Protein AF-A0A443QEE3-F1 (afdb_monomer)

Secondary structure (DSSP, 8-state):
---HHHHHHHHHHHHHHHHHHHS-----S--------GGGS--HHHHHHHTTPEEEEEEEE-TTSEEEEEEEEE-TT---S---EEEEE--TT--GGGGT-S-TT------TTTSTTPPPPSSHHHHHHHTT-EEEEE--TTSTTS-EESS--TTT--HHHHHHHHHTT-EES-TT-HHHHHHHHHHHSTTTHHHHHHHHHHHH---TTT--GGGHHHHHHHS---EEHHHHHHHHHHHHHTS-BS----HHHHHHHHSSSSPPBP-GGG---S--EEEE-SS-SSS-HHHHHHHHHH--SPPSEEEE-SSTT--TTHHHH-TTHIIIIIHHHHHHHHHT----

Radius of gyration: 21.19 Å; Cα contacts (8 Å, |Δi|>4): 555; chains: 1; bounding box: 48×64×46 Å

pLDDT: mean 80.77, std 17.36, range [37.22, 98.56]

InterPro domains:
  IPR006693 Partial AB-hydrolase lipase domain [PF04083] (44-102)
  IPR029058 Alpha/Beta hydrolase fold [G3DSA:3.40.50.1820] (157-341)
  IPR029058 Alpha/Beta hydrolase fold [SSF53474] (35-155)
  IPR029058 Alpha/Beta hydrolase fold [SSF53474] (172-338)

Organism: NCBI:txid1965070

Solvent-accessible surface area (backbone atoms only — not comparable to full-atom values): 19034 Å² total; per-residue (Å²): 99,48,52,74,64,35,54,55,32,50,51,47,49,53,50,48,55,53,48,62,70,67,51,89,73,80,87,82,67,88,77,75,90,65,88,72,64,71,66,45,78,41,52,68,55,53,51,40,38,75,72,74,32,44,58,46,82,45,80,47,74,45,97,91,34,40,35,27,42,31,39,32,57,41,56,82,86,58,89,70,86,82,60,56,78,45,79,45,74,53,66,86,43,33,39,35,50,51,38,59,68,45,65,90,86,38,42,90,47,74,44,71,88,80,53,81,60,48,61,43,38,29,19,59,50,58,30,41,32,76,72,55,36,36,33,32,30,35,43,54,70,40,10,70,51,9,65,47,41,80,87,56,51,92,89,76,55,53,70,69,58,49,45,48,35,48,80,73,23,30,77,34,66,42,54,89,32,71,66,50,55,49,49,28,57,49,32,60,40,78,89,36,34,63,59,52,50,52,58,54,22,48,44,19,26,70,43,76,88,33,49,52,72,94,49,42,35,37,54,38,56,58,38,64,12,10,27,38,42,44,56,54,52,39,55,49,50,24,43,75,67,68,48,65,50,53,72,74,69,47,52,68,52,17,30,74,76,70,72,32,58,61,54,62,66,63,69,48,56,75,44,63,60,51,87,39,71,48,78,45,29,76,30,13,45,55,65,24,59,69,40,53,47,53,50,59,77,40,34,66,26,55,62,69,36,80,42,70,45,82,53,71,48,40,24,53,54,29,79,47,54,12,62,54,23,24,76,70,44,46,53,56,51,51,53,55,55,59,73,60,62,70,79,129

Mean predicted aligned error: 9.15 Å

Sequence (344 aa):
MFSHSIFVNILLLVTLIECFLCQNFDFSENFSHNVTDPDEHRDVVQLIESRGFVAETHYVTTDDGYILTIHRIVNPYLKRTKRKPVMLQHGLLSSGVDWIINAPALGIEQSKAVFQNKTVSNNLGFALSLFGYDVWLTNSRGNTYGVNHTKFNPKKEDKLIRDFFYEEGGAFLPPNSVVNKLAEMVCKDFLFRDICSNLLFLIAGYDHLQLNETRLPVYIAHAPAGTSAWNLVHFMQGIVSKKFQKFDYGGIKNRLKYGTKTPPSYNLTKIDTRYIAIFHSQNDWLADPDDVQFLRDQVKGHFLLDYKVQFPKWNHIDYIWGKEAAKYVYIMILRVLEKFKFNP

Structure (mmCIF, N/CA/C/O backbone):
data_AF-A0A443QEE3-F1
#
_entry.id   AF-A0A443QEE3-F1
#
loop_
_atom_site.group_PDB
_atom_site.id
_atom_site.type_symbol
_atom_site.label_atom_id
_atom_site.label_alt_id
_atom_site.label_comp_id
_atom_site.label_asym_id
_atom_site.label_entity_id
_atom_site.label_seq_id
_atom_site.pdbx_PDB_ins_code
_atom_site.Cartn_x
_atom_site.Cartn_y
_atom_site.Cartn_z
_atom_site.occupancy
_atom_site.B_iso_or_equiv
_atom_site.auth_seq_id
_atom_site.auth_comp_id
_atom_site.auth_asym_id
_atom_site.auth_atom_id
_atom_site.pdbx_PDB_model_num
ATOM 1 N N . MET A 1 1 ? -0.912 3.156 16.518 1.00 49.78 1 MET A N 1
ATOM 2 C CA . MET A 1 1 ? -1.010 4.406 17.286 1.00 49.78 1 MET A CA 1
ATOM 3 C C . MET A 1 1 ? 0.102 5.383 16.872 1.00 49.78 1 MET A C 1
ATOM 5 O O . MET A 1 1 ? 0.963 5.731 17.665 1.00 49.78 1 MET A O 1
ATOM 9 N N . PHE A 1 2 ? -0.004 5.885 15.634 1.00 44.47 2 PHE A N 1
ATOM 10 C CA . PHE A 1 2 ? 1.025 6.655 14.926 1.00 44.47 2 PHE A CA 1
ATOM 11 C C . PHE A 1 2 ? 1.678 7.773 15.766 1.00 44.47 2 PHE A C 1
ATOM 13 O O . PHE A 1 2 ? 0.983 8.539 16.444 1.00 44.47 2 PHE A O 1
ATOM 20 N N . SER A 1 3 ? 3.004 7.917 15.668 1.00 48.34 3 SER A N 1
ATOM 21 C CA . SER A 1 3 ? 3.768 8.998 16.310 1.00 48.34 3 SER A CA 1
ATOM 22 C C . SER A 1 3 ? 3.263 10.408 15.950 1.00 48.34 3 SER A C 1
ATOM 24 O O . SER A 1 3 ? 2.999 10.744 14.794 1.00 48.34 3 SER A O 1
ATOM 26 N N . HIS A 1 4 ? 3.205 11.288 16.958 1.00 50.94 4 HIS A N 1
ATOM 27 C CA . HIS A 1 4 ? 2.819 12.702 16.830 1.00 50.94 4 HIS A CA 1
ATOM 28 C C . HIS A 1 4 ? 3.657 13.456 15.775 1.00 50.94 4 HIS A C 1
ATOM 30 O O . HIS A 1 4 ? 3.161 14.379 15.129 1.00 50.94 4 HIS A O 1
ATOM 36 N N . SER A 1 5 ? 4.906 13.025 15.551 1.00 51.47 5 SER A N 1
ATOM 37 C CA . SER A 1 5 ? 5.826 13.631 14.580 1.00 51.47 5 SER A CA 1
ATOM 38 C C . SER A 1 5 ? 5.383 13.445 13.127 1.00 51.47 5 SER A C 1
ATOM 40 O O . SER A 1 5 ? 5.627 14.321 12.304 1.00 51.47 5 SER A O 1
ATOM 42 N N . ILE A 1 6 ? 4.711 12.341 12.795 1.00 56.12 6 ILE A N 1
ATOM 43 C CA . ILE A 1 6 ? 4.318 12.036 11.410 1.00 56.12 6 ILE A CA 1
ATOM 44 C C . ILE A 1 6 ? 3.199 12.965 10.960 1.00 56.12 6 ILE A C 1
ATOM 46 O O . ILE A 1 6 ? 3.156 13.387 9.814 1.00 56.12 6 ILE A O 1
ATOM 50 N N . PHE A 1 7 ? 2.284 13.310 11.864 1.00 54.78 7 PHE A N 1
ATOM 51 C CA . PHE A 1 7 ? 1.178 14.194 11.525 1.00 54.78 7 PHE A CA 1
ATOM 52 C C . PHE A 1 7 ? 1.619 15.652 11.414 1.00 54.78 7 PHE A C 1
ATOM 54 O O . PHE A 1 7 ? 1.175 16.340 10.501 1.00 54.78 7 PHE A O 1
ATOM 61 N N . VAL A 1 8 ? 2.537 16.106 12.276 1.00 54.50 8 VAL A N 1
ATOM 62 C CA . VAL A 1 8 ? 3.213 17.399 12.080 1.00 54.50 8 VAL A CA 1
ATOM 63 C C . VAL A 1 8 ? 3.881 17.422 10.709 1.00 54.50 8 VAL A C 1
ATOM 65 O O . VAL A 1 8 ? 3.731 18.398 9.992 1.00 54.50 8 VAL A O 1
ATOM 68 N N . ASN A 1 9 ? 4.495 16.318 10.287 1.00 56.41 9 ASN A N 1
ATOM 69 C CA . ASN A 1 9 ? 5.094 16.188 8.965 1.00 56.41 9 ASN A CA 1
ATOM 70 C C . ASN A 1 9 ? 4.072 16.124 7.812 1.00 56.41 9 ASN A C 1
ATOM 72 O O . ASN A 1 9 ? 4.321 16.729 6.779 1.00 56.41 9 ASN A O 1
ATOM 76 N N . ILE A 1 10 ? 2.915 15.463 7.970 1.00 55.19 10 ILE A N 1
ATOM 77 C CA . ILE A 1 10 ? 1.815 15.454 6.980 1.00 55.19 10 ILE A CA 1
ATOM 78 C C . ILE A 1 10 ? 1.176 16.845 6.866 1.00 55.19 10 ILE A C 1
ATOM 80 O O . ILE A 1 10 ? 0.842 17.288 5.772 1.00 55.19 10 ILE A O 1
ATOM 84 N N . LEU A 1 11 ? 1.004 17.553 7.981 1.00 53.22 11 LEU A N 1
ATOM 85 C CA . LEU A 1 11 ? 0.459 18.905 7.983 1.00 53.22 11 LEU A CA 1
ATOM 86 C C . LEU A 1 11 ? 1.483 19.902 7.426 1.00 53.22 11 LEU A C 1
ATOM 88 O O . LEU A 1 11 ? 1.108 20.736 6.617 1.00 53.22 11 LEU A O 1
ATOM 92 N N . LEU A 1 12 ? 2.767 19.767 7.784 1.00 51.75 12 LEU A N 1
ATOM 93 C CA . LEU A 1 12 ? 3.882 20.520 7.195 1.00 51.75 12 LEU A CA 1
ATOM 94 C C . LEU A 1 12 ? 4.020 20.243 5.701 1.00 51.75 12 LEU A C 1
ATOM 96 O O . LEU A 1 12 ? 4.269 21.159 4.944 1.00 51.75 12 LEU A O 1
ATOM 100 N N . LEU A 1 13 ? 3.825 19.007 5.256 1.00 54.78 13 LEU A N 1
ATOM 101 C CA . LEU A 1 13 ? 3.759 18.639 3.846 1.00 54.78 13 LEU A CA 1
ATOM 102 C C . LEU A 1 13 ? 2.657 19.421 3.125 1.00 54.78 13 LEU A C 1
ATOM 104 O O . LEU A 1 13 ? 2.909 20.031 2.090 1.00 54.78 13 LEU A O 1
ATOM 108 N N . VAL A 1 14 ? 1.444 19.420 3.680 1.00 54.66 14 VAL A N 1
ATOM 109 C CA . VAL A 1 14 ? 0.298 20.131 3.099 1.00 54.66 14 VAL A CA 1
ATOM 110 C C . VAL A 1 14 ? 0.542 21.640 3.104 1.00 54.66 14 VAL A C 1
ATOM 112 O O . VAL A 1 14 ? 0.330 22.283 2.081 1.00 54.66 14 VAL A O 1
ATOM 115 N N . THR A 1 15 ? 1.067 22.201 4.196 1.00 50.25 15 THR A N 1
ATOM 116 C CA . THR A 1 15 ? 1.357 23.638 4.289 1.00 50.25 15 THR A CA 1
ATOM 117 C C . THR A 1 15 ? 2.566 24.055 3.459 1.00 50.25 15 THR A C 1
ATOM 119 O O . THR A 1 15 ? 2.567 25.162 2.941 1.00 50.25 15 THR A O 1
ATOM 122 N N . LEU A 1 16 ? 3.579 23.204 3.276 1.00 53.06 16 LEU A N 1
ATOM 123 C CA . LEU A 1 16 ? 4.722 23.465 2.397 1.00 53.06 16 LEU A CA 1
ATOM 124 C C . LEU A 1 16 ? 4.309 23.394 0.929 1.00 53.06 16 LEU A C 1
ATOM 126 O O . LEU A 1 16 ? 4.756 24.238 0.162 1.00 53.06 16 LEU A O 1
ATOM 130 N N . ILE A 1 17 ? 3.427 22.463 0.549 1.00 53.03 17 ILE A N 1
ATOM 131 C CA . ILE A 1 17 ? 2.811 22.430 -0.785 1.00 53.03 17 ILE A CA 1
ATOM 132 C C . ILE A 1 17 ? 1.973 23.699 -1.006 1.00 53.03 17 ILE A C 1
ATOM 134 O O . ILE A 1 17 ? 2.127 24.353 -2.033 1.00 53.03 17 ILE A O 1
ATOM 138 N N . GLU A 1 18 ? 1.141 24.103 -0.041 1.00 45.84 18 GLU A N 1
ATOM 139 C CA . GLU A 1 18 ? 0.378 25.359 -0.120 1.00 45.84 18 GLU A CA 1
ATOM 140 C C . GLU A 1 18 ? 1.286 26.605 -0.136 1.00 45.84 18 GLU A C 1
ATOM 142 O O . GLU A 1 18 ? 0.986 27.571 -0.833 1.00 45.84 18 GLU A O 1
ATOM 147 N N . CYS A 1 19 ? 2.424 26.589 0.567 1.00 44.22 19 CYS A N 1
ATOM 148 C CA . CYS A 1 19 ? 3.380 27.699 0.623 1.00 44.22 19 CYS A CA 1
ATOM 149 C C . CYS A 1 19 ? 4.223 27.816 -0.659 1.00 44.22 19 CYS A C 1
ATOM 151 O O . CYS A 1 19 ? 4.418 28.926 -1.154 1.00 44.22 19 CYS A O 1
ATOM 153 N N . PHE A 1 20 ? 4.645 26.690 -1.254 1.00 49.25 20 PHE A N 1
ATOM 154 C CA . PHE A 1 20 ? 5.294 26.657 -2.574 1.00 49.25 20 PHE A CA 1
ATOM 155 C C . PHE A 1 20 ? 4.373 27.217 -3.668 1.00 49.25 20 PHE A C 1
ATOM 157 O O . PHE A 1 20 ? 4.848 27.863 -4.594 1.00 49.25 20 PHE A O 1
ATOM 164 N N . LEU A 1 21 ? 3.057 27.015 -3.537 1.00 44.50 21 LEU A N 1
ATOM 165 C CA . LEU A 1 21 ? 2.037 27.564 -4.439 1.00 44.50 21 LEU A CA 1
ATOM 166 C C . LEU A 1 21 ? 1.690 29.038 -4.155 1.00 44.50 21 LEU A C 1
ATOM 168 O O . LEU A 1 21 ? 1.124 29.706 -5.016 1.00 44.50 21 LEU A O 1
ATOM 172 N N . CYS A 1 22 ? 2.006 29.548 -2.960 1.00 39.66 22 CYS A N 1
ATOM 173 C CA . CYS A 1 22 ? 1.755 30.937 -2.557 1.00 39.66 22 CYS A CA 1
ATOM 174 C C . CYS A 1 22 ? 2.860 31.898 -3.026 1.00 39.66 22 CYS A C 1
ATOM 176 O O . CYS A 1 22 ? 2.639 33.106 -3.133 1.00 39.66 22 CYS A O 1
ATOM 178 N N . GLN A 1 23 ? 4.055 31.380 -3.315 1.00 39.12 23 GLN A N 1
ATOM 179 C CA . GLN A 1 23 ? 5.101 32.145 -3.978 1.00 39.12 23 GLN A CA 1
ATOM 180 C C . GLN A 1 23 ? 4.844 32.088 -5.485 1.00 39.12 23 GLN A C 1
ATOM 182 O O . GLN A 1 23 ? 4.966 31.031 -6.094 1.00 39.12 23 GLN A O 1
ATOM 187 N N . ASN A 1 24 ? 4.469 33.221 -6.084 1.00 41.56 24 ASN A N 1
ATOM 188 C CA . ASN A 1 24 ? 4.379 33.395 -7.536 1.00 41.56 24 ASN A CA 1
ATOM 189 C C . ASN A 1 24 ? 5.767 33.185 -8.172 1.00 41.56 24 ASN A C 1
ATOM 191 O O . ASN A 1 24 ? 6.468 34.151 -8.467 1.00 41.56 24 ASN A O 1
ATOM 195 N N . PHE A 1 25 ? 6.192 31.934 -8.336 1.00 42.19 25 PHE A N 1
ATOM 196 C CA . PHE A 1 25 ? 7.357 31.589 -9.135 1.00 42.19 25 PHE A CA 1
ATOM 197 C C . PHE A 1 25 ? 6.960 31.699 -10.604 1.00 42.19 25 PHE A C 1
ATOM 199 O O . PHE A 1 25 ? 6.112 30.955 -11.099 1.00 42.19 25 PHE A O 1
ATOM 206 N N . ASP A 1 26 ? 7.553 32.674 -11.282 1.00 37.22 26 ASP A N 1
ATOM 207 C CA . ASP A 1 26 ? 7.430 32.851 -12.720 1.00 37.22 26 ASP A CA 1
ATOM 208 C C . ASP A 1 26 ? 8.213 31.720 -13.405 1.00 37.22 26 ASP A C 1
ATOM 210 O O . ASP A 1 26 ? 9.438 31.767 -13.513 1.00 37.22 26 ASP A O 1
ATOM 214 N N . PHE A 1 27 ? 7.522 30.645 -13.797 1.00 43.06 27 PHE A N 1
ATOM 215 C CA . PHE A 1 27 ? 8.102 29.555 -14.585 1.00 43.06 27 PHE A CA 1
ATOM 216 C C . PHE A 1 27 ? 8.289 30.019 -16.037 1.00 43.06 27 PHE A C 1
ATOM 218 O O . PHE A 1 27 ? 7.575 29.603 -16.948 1.00 43.06 27 PHE A O 1
ATOM 225 N N . SER A 1 28 ? 9.262 30.902 -16.251 1.00 39.84 28 SER A N 1
ATOM 226 C CA . SER A 1 28 ? 9.753 31.292 -17.573 1.00 39.84 28 SER A CA 1
ATOM 227 C C . SER A 1 28 ? 11.208 30.862 -17.772 1.00 39.84 28 SER A C 1
ATOM 229 O O . SER A 1 28 ? 12.049 31.629 -18.221 1.00 39.84 28 SER A O 1
ATOM 231 N N . GLU A 1 29 ? 11.514 29.594 -17.496 1.00 40.81 29 GLU A N 1
ATOM 232 C CA . GLU A 1 29 ? 12.742 28.974 -17.995 1.00 40.81 29 GLU A CA 1
ATOM 233 C C . GLU A 1 29 ? 12.425 27.663 -18.716 1.00 40.81 29 GLU A C 1
ATOM 235 O O . GLU A 1 29 ? 11.593 26.863 -18.288 1.00 40.81 29 GLU A O 1
ATOM 240 N N . ASN A 1 30 ? 13.059 27.494 -19.879 1.00 40.09 30 ASN A N 1
ATOM 241 C CA . ASN A 1 30 ? 12.898 26.361 -20.781 1.00 40.09 30 ASN A CA 1
ATOM 242 C C . ASN A 1 30 ? 13.170 25.039 -20.051 1.00 40.09 30 ASN A C 1
ATOM 244 O O . ASN A 1 30 ? 14.324 24.624 -19.923 1.00 40.09 30 ASN A O 1
ATOM 248 N N . PHE A 1 31 ? 12.106 24.349 -19.636 1.00 49.03 31 PHE A N 1
ATOM 249 C CA . PHE A 1 31 ? 12.186 22.964 -19.191 1.00 49.03 31 PHE A CA 1
ATOM 250 C C . PHE A 1 31 ? 12.824 22.126 -20.299 1.00 49.03 31 PHE A C 1
ATOM 252 O O . PHE A 1 31 ? 12.261 21.947 -21.381 1.00 49.03 31 PHE A O 1
ATOM 259 N N . SER A 1 32 ? 14.034 21.638 -20.036 1.00 43.97 32 SER A N 1
ATOM 260 C CA . SER A 1 32 ? 14.723 20.728 -20.942 1.00 43.97 32 SER A CA 1
ATOM 261 C C . SER A 1 32 ? 13.845 19.499 -21.208 1.00 43.97 32 SER A C 1
ATOM 263 O O . SER A 1 32 ? 13.276 18.911 -20.286 1.00 43.97 32 SER A O 1
ATOM 265 N N . HIS A 1 33 ? 13.710 19.130 -22.486 1.00 47.34 33 HIS A N 1
ATOM 266 C CA . HIS A 1 33 ? 13.031 17.915 -22.937 1.00 47.34 33 HIS A CA 1
ATOM 267 C C . HIS A 1 33 ? 13.771 16.675 -22.410 1.00 47.34 33 HIS A C 1
ATOM 269 O O . HIS A 1 33 ? 14.571 16.059 -23.113 1.00 47.34 33 HIS A O 1
ATOM 275 N N . ASN A 1 34 ? 13.517 16.311 -21.156 1.00 55.00 34 ASN A N 1
ATOM 276 C CA . ASN A 1 34 ? 13.936 15.034 -20.606 1.00 55.00 34 ASN A CA 1
ATOM 277 C C . ASN A 1 34 ? 13.044 13.932 -21.179 1.00 55.00 34 ASN A C 1
ATOM 279 O O . ASN A 1 34 ? 11.827 14.088 -21.278 1.00 55.00 34 ASN A O 1
ATOM 283 N N . VAL A 1 35 ? 13.666 12.818 -21.568 1.00 59.50 35 VAL A N 1
ATOM 284 C CA . VAL A 1 35 ? 12.970 11.581 -21.935 1.00 59.50 35 VAL A CA 1
ATOM 285 C C . VAL A 1 35 ? 12.027 11.222 -20.787 1.00 59.50 35 VAL A C 1
ATOM 287 O O . VAL A 1 35 ? 12.487 10.923 -19.687 1.00 59.50 35 VAL A O 1
ATOM 290 N N . THR A 1 36 ? 10.721 11.306 -21.030 1.00 77.88 36 THR A N 1
ATOM 291 C CA . THR A 1 36 ? 9.698 10.967 -20.041 1.00 77.88 36 THR A CA 1
ATOM 292 C C . THR A 1 36 ? 9.597 9.452 -19.922 1.00 77.88 36 THR A C 1
ATOM 294 O O . THR A 1 36 ? 9.593 8.737 -20.931 1.00 77.88 36 THR A O 1
ATOM 297 N N . ASP A 1 37 ? 9.544 8.936 -18.691 1.00 87.38 37 ASP A N 1
ATOM 298 C CA . ASP A 1 37 ? 9.261 7.517 -18.490 1.00 87.38 37 ASP A CA 1
ATOM 299 C C . ASP A 1 37 ? 7.811 7.286 -18.949 1.00 87.38 37 ASP A C 1
ATOM 301 O O . ASP A 1 37 ? 6.895 7.944 -18.449 1.00 87.38 37 ASP A O 1
ATOM 305 N N . PRO A 1 38 ? 7.548 6.389 -19.917 1.00 89.44 38 PRO A N 1
ATOM 306 C CA . PRO A 1 38 ? 6.199 6.208 -20.445 1.00 89.44 38 PRO A CA 1
ATOM 307 C C . PRO A 1 38 ? 5.201 5.763 -19.369 1.00 89.44 38 PRO A C 1
ATOM 309 O O . PRO A 1 38 ? 4.000 5.951 -19.549 1.00 89.44 38 PRO A O 1
ATOM 312 N N . ASP A 1 39 ? 5.667 5.184 -18.257 1.00 92.00 39 ASP A N 1
ATOM 313 C CA . ASP A 1 39 ? 4.811 4.780 -17.143 1.00 92.00 39 ASP A CA 1
ATOM 314 C C . ASP A 1 39 ? 4.205 5.965 -16.371 1.00 92.00 39 ASP A C 1
ATOM 316 O O . ASP A 1 39 ? 3.210 5.773 -15.674 1.00 92.00 39 ASP A O 1
ATOM 320 N N . GLU A 1 40 ? 4.737 7.184 -16.528 1.00 89.44 40 GLU A N 1
ATOM 321 C CA . GLU A 1 40 ? 4.150 8.414 -15.968 1.00 89.44 40 GLU A CA 1
ATOM 322 C C . GLU A 1 40 ? 2.711 8.629 -16.457 1.00 89.44 40 GLU A C 1
ATOM 324 O O . GLU A 1 40 ? 1.864 9.130 -15.726 1.00 89.44 40 GLU A O 1
ATOM 329 N N . HIS A 1 41 ? 2.422 8.229 -17.698 1.00 89.50 41 HIS A N 1
ATOM 330 C CA . HIS A 1 41 ? 1.136 8.476 -18.355 1.00 89.50 41 HIS A CA 1
ATOM 331 C C . HIS A 1 41 ? 0.320 7.209 -18.602 1.00 89.50 41 HIS A C 1
ATOM 333 O O . HIS A 1 41 ? -0.766 7.284 -19.177 1.00 89.50 41 HIS A O 1
ATOM 339 N N . ARG A 1 42 ? 0.835 6.044 -18.195 1.00 92.75 42 ARG A N 1
ATOM 340 C CA . ARG A 1 42 ? 0.109 4.781 -18.320 1.00 92.75 42 ARG A CA 1
ATOM 341 C C . ARG A 1 42 ? -0.861 4.617 -17.170 1.00 92.75 42 ARG A C 1
ATOM 343 O O . ARG A 1 42 ? -0.451 4.723 -16.023 1.00 92.75 42 ARG A O 1
ATOM 350 N N . ASP A 1 43 ? -2.108 4.269 -17.458 1.00 93.44 43 ASP A N 1
ATOM 351 C CA . ASP A 1 43 ? -3.001 3.736 -16.431 1.00 93.44 43 ASP A CA 1
ATOM 352 C C . ASP A 1 43 ? -2.591 2.307 -16.015 1.00 93.44 43 ASP A C 1
ATOM 354 O O . ASP A 1 43 ? -1.688 1.688 -16.583 1.00 93.44 43 ASP A O 1
ATOM 358 N N . VAL A 1 44 ? -3.257 1.752 -15.001 1.00 95.06 44 VAL A N 1
ATOM 359 C CA . VAL A 1 44 ? -2.974 0.396 -14.499 1.00 95.06 44 VAL A CA 1
ATOM 360 C C . VAL A 1 44 ? -3.117 -0.701 -15.564 1.00 95.06 44 VAL A C 1
ATOM 362 O O . VAL A 1 44 ? -2.355 -1.668 -15.534 1.00 95.06 44 VAL A O 1
ATOM 365 N N . VAL A 1 45 ? -4.044 -0.562 -16.518 1.00 97.00 45 VAL A N 1
ATOM 366 C CA . VAL A 1 45 ? -4.254 -1.529 -17.608 1.00 97.00 45 VAL A CA 1
ATOM 367 C C . VAL A 1 45 ? -3.046 -1.491 -18.537 1.00 97.00 45 VAL A C 1
ATOM 369 O O . VAL A 1 45 ? -2.403 -2.515 -18.763 1.00 97.00 45 VAL A O 1
ATOM 372 N N . GLN A 1 46 ? -2.663 -0.294 -18.976 1.00 96.25 46 GLN A N 1
ATOM 373 C CA . GLN A 1 46 ? -1.507 -0.069 -19.836 1.00 96.25 46 GLN A CA 1
ATOM 374 C C . GLN A 1 46 ? -0.194 -0.469 -19.153 1.00 96.25 46 GLN A C 1
ATOM 376 O O . GLN A 1 46 ? 0.709 -0.998 -19.807 1.00 96.25 46 GLN A O 1
ATOM 381 N N . LEU A 1 47 ? -0.069 -0.261 -17.838 1.00 94.88 47 LEU A N 1
ATOM 382 C CA . LEU A 1 47 ? 1.065 -0.754 -17.058 1.00 94.88 47 LEU A CA 1
ATOM 383 C C . LEU A 1 47 ? 1.136 -2.280 -17.141 1.00 94.88 47 LEU A C 1
ATOM 385 O O . LEU A 1 47 ? 2.168 -2.798 -17.556 1.00 94.88 47 LEU A O 1
ATOM 389 N N . ILE A 1 48 ? 0.056 -3.003 -16.833 1.00 94.88 48 ILE A N 1
ATOM 390 C CA . ILE A 1 48 ? 0.014 -4.474 -16.909 1.00 94.88 48 ILE A CA 1
ATOM 391 C C . ILE A 1 48 ? 0.363 -4.969 -18.323 1.00 94.88 48 ILE A C 1
ATOM 393 O O . ILE A 1 48 ? 1.237 -5.828 -18.481 1.00 94.88 48 ILE A O 1
ATOM 397 N N . GLU A 1 49 ? -0.268 -4.397 -19.347 1.00 94.00 49 GLU A N 1
ATOM 398 C CA . GLU A 1 49 ? -0.091 -4.799 -20.746 1.00 94.00 49 GLU A CA 1
ATOM 399 C C . GLU A 1 49 ? 1.315 -4.505 -21.270 1.00 94.00 49 GLU A C 1
ATOM 401 O O . GLU A 1 49 ? 1.916 -5.338 -21.951 1.00 94.00 49 GLU A O 1
ATOM 406 N N . SER A 1 50 ? 1.912 -3.378 -20.869 1.00 91.31 50 SER A N 1
ATOM 407 C CA . SER A 1 50 ? 3.291 -3.040 -21.241 1.00 91.31 50 SER A CA 1
ATOM 408 C C . SER A 1 50 ? 4.336 -4.017 -20.687 1.00 91.31 50 SER A C 1
ATOM 410 O O . SER A 1 50 ? 5.480 -4.006 -21.139 1.00 91.31 50 SER A O 1
ATOM 412 N N . ARG A 1 51 ? 3.964 -4.874 -19.723 1.00 89.56 51 ARG A N 1
ATOM 413 C CA . ARG A 1 51 ? 4.813 -5.952 -19.185 1.00 89.56 51 ARG A CA 1
ATOM 414 C C . ARG A 1 51 ? 4.502 -7.319 -19.805 1.00 89.56 51 ARG A C 1
ATOM 416 O O . ARG A 1 51 ? 5.028 -8.328 -19.344 1.00 89.56 51 ARG A O 1
ATOM 423 N N . GLY A 1 52 ? 3.673 -7.369 -20.849 1.00 88.50 52 GLY A N 1
ATOM 424 C CA . GLY A 1 52 ? 3.328 -8.602 -21.563 1.00 88.50 52 GLY A CA 1
ATOM 425 C C . GLY A 1 52 ? 2.320 -9.494 -20.832 1.00 88.50 52 GLY A C 1
ATOM 426 O O . GLY A 1 52 ? 2.216 -10.681 -21.145 1.00 88.50 52 GLY A O 1
ATOM 427 N N . PHE A 1 53 ? 1.601 -8.943 -19.851 1.00 92.19 53 PHE A N 1
ATOM 428 C CA . PHE A 1 53 ? 0.447 -9.578 -19.214 1.00 92.19 53 PHE A CA 1
ATOM 429 C C . PHE A 1 53 ? -0.848 -9.073 -19.857 1.00 92.19 53 PHE A C 1
ATOM 431 O O . PHE A 1 53 ? -0.846 -8.084 -20.579 1.00 92.19 53 PHE A O 1
ATOM 438 N N . VAL A 1 54 ? -1.962 -9.744 -19.583 1.00 95.06 54 VAL A N 1
ATOM 439 C CA . VAL A 1 54 ? -3.299 -9.265 -19.952 1.00 95.06 54 VAL A CA 1
ATOM 440 C C . VAL A 1 54 ? -3.959 -8.691 -18.702 1.00 95.06 54 VAL A C 1
ATOM 442 O O . VAL A 1 54 ? -3.879 -9.292 -17.629 1.00 95.06 54 VAL A O 1
ATOM 445 N N . ALA A 1 55 ? -4.589 -7.526 -18.814 1.00 96.81 55 ALA A N 1
ATOM 446 C CA . ALA A 1 55 ? -5.363 -6.938 -17.730 1.00 96.81 55 ALA A CA 1
ATOM 447 C C . ALA A 1 55 ? -6.846 -7.307 -17.873 1.00 96.81 55 ALA A C 1
ATOM 449 O O . ALA A 1 55 ? -7.413 -7.211 -18.957 1.00 96.81 55 ALA A O 1
ATOM 450 N N . GLU A 1 56 ? -7.492 -7.686 -16.772 1.00 97.94 56 GLU A N 1
ATOM 451 C CA . GLU A 1 56 ? -8.957 -7.662 -16.683 1.00 97.94 56 GLU A CA 1
ATOM 452 C C . GLU A 1 56 ? -9.387 -6.559 -15.715 1.00 97.94 56 GLU A C 1
ATOM 454 O O . GLU A 1 56 ? -8.798 -6.403 -14.642 1.00 97.94 56 GLU A O 1
ATOM 459 N N . THR A 1 57 ? -10.453 -5.844 -16.069 1.00 98.31 57 THR A N 1
ATOM 460 C CA . THR A 1 57 ? -11.053 -4.791 -15.245 1.00 98.31 57 THR A CA 1
ATOM 461 C C . THR A 1 57 ? -12.432 -5.231 -14.780 1.00 98.31 57 THR A C 1
ATOM 463 O O . THR A 1 57 ? -13.281 -5.611 -15.585 1.00 98.31 57 THR A O 1
ATOM 466 N N . HIS A 1 58 ? -12.660 -5.160 -13.473 1.00 98.25 58 HIS A N 1
ATOM 467 C CA . HIS A 1 58 ? -13.882 -5.601 -12.811 1.00 98.25 58 HIS A CA 1
ATOM 468 C C . HIS A 1 58 ? -14.476 -4.454 -11.995 1.00 98.25 58 HIS A C 1
ATOM 470 O O . HIS A 1 58 ? -13.746 -3.705 -11.348 1.00 98.25 58 HIS A O 1
ATOM 476 N N . TYR A 1 59 ? -15.802 -4.335 -11.989 1.00 97.94 59 TYR A N 1
ATOM 477 C CA . TYR A 1 59 ? -16.518 -3.311 -11.227 1.00 97.94 59 TYR A CA 1
ATOM 478 C C . TYR A 1 59 ? -17.318 -3.962 -10.103 1.00 97.94 59 TYR A C 1
ATOM 480 O O . TYR A 1 59 ? -18.174 -4.809 -10.353 1.00 97.94 59 TYR A O 1
ATOM 488 N N . VAL A 1 60 ? -17.056 -3.551 -8.865 1.00 97.50 60 VAL A N 1
ATOM 489 C CA . VAL A 1 60 ? -17.751 -4.047 -7.673 1.00 97.50 60 VAL A CA 1
ATOM 490 C C . VAL A 1 60 ? -18.558 -2.916 -7.062 1.00 97.50 60 VAL A C 1
ATOM 492 O O . VAL A 1 60 ? -18.004 -1.881 -6.703 1.00 97.50 60 VAL A O 1
ATOM 495 N N . THR A 1 61 ? -19.868 -3.115 -6.935 1.00 97.50 61 THR A N 1
ATOM 496 C CA . THR A 1 61 ? -20.755 -2.146 -6.283 1.00 97.50 61 THR A CA 1
ATOM 497 C C . THR A 1 61 ? -20.908 -2.511 -4.810 1.00 97.50 61 THR A C 1
ATOM 499 O O . THR A 1 61 ? -21.263 -3.645 -4.497 1.00 97.50 61 THR A O 1
ATOM 502 N N . THR A 1 62 ? -20.618 -1.575 -3.910 1.00 95.38 62 THR A N 1
ATOM 503 C CA . THR A 1 62 ? -20.826 -1.742 -2.466 1.00 95.38 62 THR A CA 1
ATOM 504 C C . THR A 1 62 ? -22.295 -1.533 -2.099 1.00 95.38 62 THR A C 1
ATOM 506 O O . THR A 1 62 ? -23.030 -0.873 -2.833 1.00 95.38 62 THR A O 1
ATOM 509 N N . ASP A 1 63 ? -22.722 -2.037 -0.938 1.00 96.12 63 ASP A N 1
ATOM 510 C CA . ASP A 1 63 ? -24.114 -1.915 -0.465 1.00 96.12 63 ASP A CA 1
ATOM 511 C C . ASP A 1 63 ? -24.597 -0.461 -0.375 1.00 96.12 63 ASP A C 1
ATOM 513 O O . ASP A 1 63 ? -25.766 -0.157 -0.605 1.00 96.12 63 ASP A O 1
ATOM 517 N N . ASP A 1 64 ? -23.682 0.455 -0.057 1.00 90.19 64 ASP A N 1
ATOM 518 C CA . ASP A 1 64 ? -23.952 1.885 0.018 1.00 90.19 64 ASP A CA 1
ATOM 519 C C . ASP A 1 64 ? -23.784 2.622 -1.317 1.00 90.19 64 ASP A C 1
ATOM 521 O O . ASP A 1 64 ? -24.027 3.821 -1.361 1.00 90.19 64 ASP A O 1
ATOM 525 N N . GLY A 1 65 ? -23.462 1.913 -2.404 1.00 91.62 65 GLY A N 1
ATOM 526 C CA . GLY A 1 65 ? -23.573 2.399 -3.779 1.00 91.62 65 GLY A CA 1
ATOM 527 C C . GLY A 1 65 ? -22.279 2.874 -4.441 1.00 91.62 65 GLY A C 1
ATOM 528 O O . GLY A 1 65 ? -22.350 3.315 -5.592 1.00 91.62 65 GLY A O 1
ATOM 529 N N . TYR A 1 66 ? -21.119 2.780 -3.782 1.00 92.12 66 TYR A N 1
ATOM 530 C CA . TYR A 1 66 ? -19.821 3.057 -4.410 1.00 92.12 66 TYR A CA 1
ATOM 531 C C . TYR A 1 66 ? -19.468 1.968 -5.420 1.00 92.12 66 TYR A C 1
ATOM 533 O O . TYR A 1 66 ? -19.703 0.789 -5.177 1.00 92.12 66 TYR A O 1
ATOM 541 N N . ILE A 1 67 ? -18.854 2.360 -6.534 1.00 95.56 67 ILE A N 1
ATOM 542 C CA . ILE A 1 67 ? -18.395 1.449 -7.583 1.00 95.56 67 ILE A CA 1
ATOM 543 C C . ILE A 1 67 ? -16.867 1.430 -7.557 1.00 95.56 67 ILE A C 1
ATOM 545 O O . ILE A 1 67 ? -16.211 2.401 -7.940 1.00 95.56 67 ILE A O 1
ATOM 549 N N . LEU A 1 68 ? -16.308 0.320 -7.083 1.00 96.69 68 LEU A N 1
ATOM 550 C CA . LEU A 1 68 ? -14.873 0.087 -6.975 1.00 96.69 68 LEU A CA 1
ATOM 551 C C . LEU A 1 68 ? -14.372 -0.628 -8.225 1.00 96.69 68 LEU A C 1
ATOM 553 O O . LEU A 1 68 ? -14.911 -1.668 -8.607 1.00 96.69 68 LEU A O 1
ATOM 557 N N . THR A 1 69 ? -13.321 -0.093 -8.837 1.00 97.94 69 THR A N 1
ATOM 558 C CA . THR A 1 69 ? -12.660 -0.729 -9.979 1.00 97.94 69 THR A CA 1
ATOM 559 C C . THR A 1 69 ? -11.512 -1.599 -9.474 1.00 97.94 69 THR A C 1
ATOM 561 O O . THR A 1 69 ? -10.577 -1.107 -8.839 1.00 97.94 69 THR A O 1
ATOM 564 N N . ILE A 1 70 ? -11.580 -2.897 -9.743 1.00 98.12 70 ILE A N 1
ATOM 56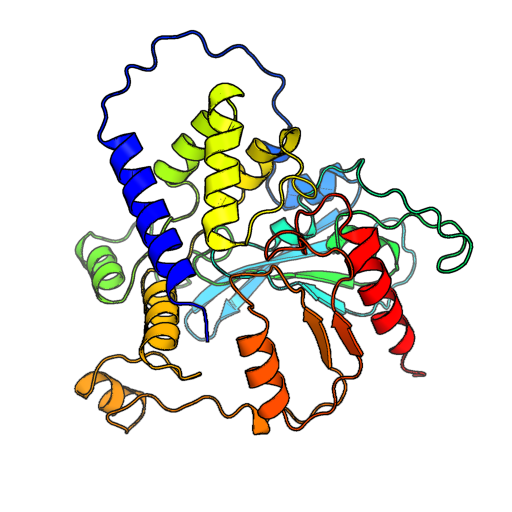5 C CA . ILE A 1 70 ? -10.584 -3.903 -9.364 1.00 98.12 70 ILE A CA 1
ATOM 566 C C . ILE A 1 70 ? -9.908 -4.396 -10.639 1.00 98.12 70 ILE A C 1
ATOM 568 O O . ILE A 1 70 ? -10.582 -4.679 -11.627 1.00 98.12 70 ILE A O 1
ATOM 572 N N . HIS A 1 71 ? -8.585 -4.528 -10.609 1.00 98.56 71 HIS A N 1
ATOM 573 C CA . HIS A 1 71 ? -7.817 -5.007 -11.758 1.00 98.56 71 HIS A CA 1
ATOM 574 C C . HIS A 1 71 ? -7.237 -6.380 -11.460 1.00 98.56 71 HIS A C 1
ATOM 576 O O . HIS A 1 71 ? -6.844 -6.663 -10.331 1.00 98.56 71 HIS A O 1
ATOM 582 N N . ARG A 1 72 ? -7.153 -7.239 -12.467 1.00 98.06 72 ARG A N 1
ATOM 583 C CA . ARG A 1 72 ? -6.570 -8.574 -12.342 1.00 98.06 72 ARG A CA 1
ATOM 584 C C . ARG A 1 72 ? -5.443 -8.743 -13.348 1.00 98.06 72 ARG A C 1
ATOM 586 O O . ARG A 1 72 ? -5.589 -8.379 -14.513 1.00 98.06 72 ARG A O 1
ATOM 593 N N . ILE A 1 73 ? -4.330 -9.319 -12.897 1.00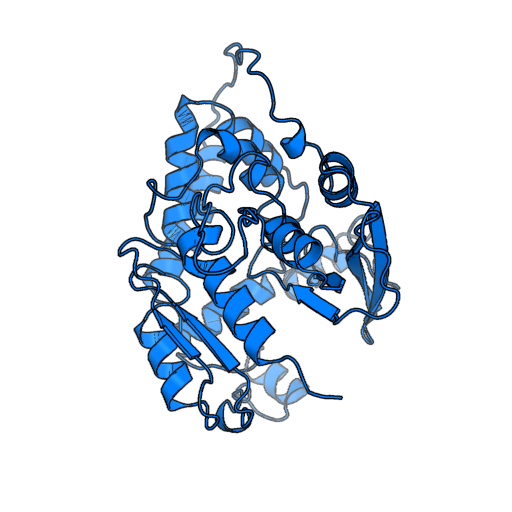 96.25 73 ILE A N 1
ATOM 594 C CA . ILE A 1 73 ? -3.167 -9.607 -13.742 1.00 96.25 73 ILE A CA 1
ATOM 595 C C . ILE A 1 73 ? -3.301 -11.026 -14.298 1.00 96.25 73 ILE A C 1
ATOM 597 O O . ILE A 1 73 ? -3.048 -12.013 -13.600 1.00 96.25 73 ILE A O 1
ATOM 601 N N . VAL A 1 74 ? -3.645 -11.143 -15.576 1.00 93.94 74 VAL A N 1
ATOM 602 C CA . VAL A 1 74 ? -3.740 -12.422 -16.279 1.00 93.94 74 VAL A CA 1
ATOM 603 C C . VAL A 1 74 ? -2.409 -12.739 -16.949 1.00 93.94 74 VAL A C 1
ATOM 605 O O . VAL A 1 74 ? -1.960 -12.062 -17.868 1.00 93.94 74 VAL A O 1
ATOM 608 N N . ASN A 1 75 ? -1.768 -13.813 -16.492 1.00 90.69 75 ASN A N 1
ATOM 609 C CA . ASN A 1 75 ? -0.561 -14.347 -17.116 1.00 90.69 75 ASN A CA 1
ATOM 610 C C . ASN A 1 75 ? -0.919 -15.255 -18.311 1.00 90.69 75 ASN A C 1
ATOM 612 O O . ASN A 1 75 ? -1.434 -16.360 -18.070 1.00 90.69 75 ASN A O 1
ATOM 616 N N . PRO A 1 76 ? -0.638 -14.842 -19.567 1.00 87.44 76 PRO A N 1
ATOM 617 C CA . PRO A 1 76 ? -0.988 -15.619 -20.759 1.00 87.44 76 PRO A CA 1
ATOM 618 C C . PRO A 1 76 ? -0.120 -16.875 -20.927 1.00 87.44 76 PRO A C 1
ATOM 620 O O . PRO A 1 76 ? -0.504 -17.809 -21.627 1.00 87.44 76 PRO A O 1
ATOM 623 N N . TYR A 1 77 ? 1.031 -16.943 -20.253 1.00 83.25 77 TYR A N 1
ATOM 624 C CA . TYR A 1 77 ? 1.977 -18.056 -20.364 1.00 83.25 77 TYR A CA 1
ATOM 625 C C . TYR A 1 77 ? 1.629 -19.238 -19.446 1.00 83.25 77 TYR A C 1
ATOM 627 O O . TYR A 1 77 ? 2.192 -20.329 -19.573 1.00 83.25 77 TYR A O 1
ATOM 635 N N . LEU A 1 78 ? 0.695 -19.057 -18.507 1.00 82.12 78 LEU A N 1
ATOM 636 C CA . LEU A 1 78 ? 0.288 -20.106 -17.576 1.00 82.12 78 LEU A CA 1
ATOM 637 C C . LEU A 1 78 ? -0.873 -20.939 -18.130 1.00 82.12 78 LEU A C 1
ATOM 639 O O . LEU A 1 78 ? -2.010 -20.486 -18.200 1.00 82.12 78 LEU A O 1
ATOM 643 N N . LYS A 1 79 ? -0.609 -22.223 -18.399 1.00 75.56 79 LYS A N 1
ATOM 644 C CA . LYS A 1 79 ? -1.605 -23.187 -18.911 1.00 75.56 79 LYS A CA 1
ATOM 645 C C . LYS A 1 79 ? -2.612 -23.695 -17.863 1.00 75.56 79 LYS A C 1
ATOM 647 O O . LYS A 1 79 ? -3.576 -24.368 -18.209 1.00 75.56 79 LYS A O 1
ATOM 652 N N . ARG A 1 80 ? -2.385 -23.432 -16.569 1.00 70.25 80 ARG A N 1
ATOM 653 C CA . ARG A 1 80 ? -3.241 -23.930 -15.474 1.00 70.25 80 ARG A CA 1
ATOM 654 C C . ARG A 1 80 ? -4.525 -23.111 -15.338 1.00 70.25 80 ARG A C 1
ATOM 656 O O . ARG A 1 80 ? -4.456 -21.887 -15.215 1.00 70.25 80 ARG A O 1
ATOM 663 N N . THR A 1 81 ? -5.657 -23.811 -15.265 1.00 67.38 81 THR A N 1
ATOM 664 C CA . THR A 1 81 ? -7.008 -23.241 -15.116 1.00 67.38 81 THR A CA 1
ATOM 665 C C . THR A 1 81 ? -7.381 -22.934 -13.664 1.00 67.38 81 THR A C 1
ATOM 667 O O . THR A 1 81 ? -8.011 -21.916 -13.405 1.00 67.38 81 THR A O 1
ATOM 670 N N . LYS A 1 82 ? -6.958 -23.761 -12.695 1.00 78.50 82 LYS A N 1
ATOM 671 C CA . LYS A 1 82 ? -7.140 -23.495 -11.256 1.00 78.50 82 LYS A CA 1
ATOM 672 C C . LYS A 1 82 ? -5.882 -22.872 -10.655 1.00 78.50 82 LYS A C 1
ATOM 674 O O . LYS A 1 82 ? -4.799 -23.456 -10.724 1.00 78.50 82 LYS A O 1
ATOM 679 N N . ARG A 1 83 ? -6.045 -21.695 -10.052 1.00 84.94 83 ARG A N 1
ATOM 680 C CA . ARG A 1 83 ? -4.989 -20.881 -9.434 1.00 84.94 83 ARG A CA 1
ATOM 681 C C . ARG A 1 83 ? -5.474 -20.383 -8.074 1.00 84.94 83 ARG A C 1
ATOM 683 O O . ARG A 1 83 ? -6.678 -20.292 -7.847 1.00 84.94 83 ARG A O 1
ATOM 690 N N . LYS A 1 84 ? -4.546 -20.100 -7.160 1.00 90.44 84 LYS A N 1
ATOM 691 C CA . LYS A 1 84 ? -4.888 -19.563 -5.837 1.00 90.44 84 LYS A CA 1
ATOM 692 C C . LYS A 1 84 ? -5.032 -18.042 -5.930 1.00 90.44 84 LYS A C 1
ATOM 694 O O . LYS A 1 84 ? -4.049 -17.416 -6.335 1.00 90.44 84 LYS A O 1
ATOM 699 N N . PRO A 1 85 ? -6.192 -17.463 -5.576 1.00 94.69 85 PRO A N 1
ATOM 700 C CA . PRO A 1 85 ? -6.368 -16.021 -5.600 1.00 94.69 85 PRO A CA 1
ATOM 701 C C . PRO A 1 85 ? -5.523 -15.349 -4.516 1.00 94.69 85 PRO A C 1
ATOM 703 O O . PRO A 1 85 ? -5.452 -15.830 -3.385 1.00 94.69 85 PRO A O 1
ATOM 706 N N . VAL A 1 86 ? -4.894 -14.233 -4.871 1.00 96.94 86 VAL A N 1
ATOM 707 C CA . VAL A 1 86 ? -4.197 -13.317 -3.969 1.00 96.94 86 VAL A CA 1
ATOM 708 C C . VAL A 1 86 ? -4.714 -11.914 -4.251 1.00 96.94 86 VAL A C 1
ATOM 710 O O . VAL A 1 86 ? -4.597 -11.421 -5.372 1.00 96.94 86 VAL A O 1
ATOM 713 N N . MET A 1 87 ? -5.290 -11.283 -3.231 1.00 97.94 87 MET A N 1
ATOM 714 C CA . MET A 1 87 ? -5.731 -9.892 -3.285 1.00 97.94 87 MET A CA 1
ATOM 715 C C . MET A 1 87 ? -4.664 -9.001 -2.655 1.00 97.94 87 MET A C 1
ATOM 717 O O . MET A 1 87 ? -4.224 -9.259 -1.535 1.00 97.94 87 MET A O 1
ATOM 721 N N . LEU A 1 88 ? -4.253 -7.964 -3.379 1.00 98.38 88 LEU A N 1
ATOM 722 C CA . LEU A 1 88 ? -3.285 -6.969 -2.936 1.00 98.38 88 LEU A CA 1
ATOM 723 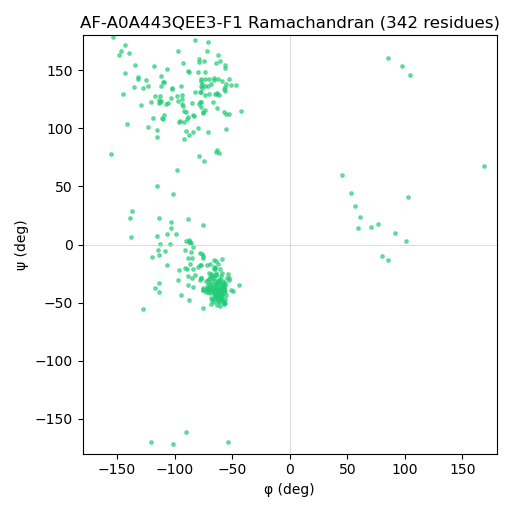C C . LEU A 1 88 ? -4.008 -5.643 -2.696 1.00 98.38 88 LEU A C 1
ATOM 725 O O . LEU A 1 88 ? -4.468 -4.998 -3.640 1.00 98.38 88 LEU A O 1
ATOM 729 N N . GLN A 1 89 ? -4.097 -5.248 -1.426 1.00 98.12 89 GLN A N 1
ATOM 730 C CA . GLN A 1 89 ? -4.794 -4.045 -0.977 1.00 98.12 89 GLN A CA 1
ATOM 731 C C . GLN A 1 89 ? -3.787 -2.965 -0.583 1.00 98.12 89 GLN A C 1
ATOM 733 O O . GLN A 1 89 ? -2.966 -3.178 0.302 1.00 98.12 89 GLN A O 1
ATOM 738 N N . HIS A 1 90 ? -3.868 -1.804 -1.230 1.00 96.31 90 HIS A N 1
ATOM 739 C CA . HIS A 1 90 ? -2.993 -0.658 -0.966 1.00 96.31 90 HIS A CA 1
ATOM 740 C C . HIS A 1 90 ? -3.294 0.043 0.375 1.00 96.31 90 HIS A C 1
ATOM 742 O O . HIS A 1 90 ? -4.362 -0.152 0.966 1.00 96.31 90 HIS A O 1
ATOM 748 N N . GLY A 1 91 ? -2.365 0.907 0.804 1.00 92.00 91 GLY A N 1
ATOM 749 C CA . GLY A 1 91 ? -2.450 1.717 2.025 1.00 92.00 91 GLY A CA 1
ATOM 750 C C . GLY A 1 91 ? -3.106 3.097 1.853 1.00 92.00 91 GLY A C 1
ATOM 751 O O . GLY A 1 91 ? -3.831 3.358 0.890 1.00 92.00 91 GLY A O 1
ATOM 752 N N . LEU A 1 92 ? -2.863 3.988 2.819 1.00 88.31 92 LEU A N 1
ATOM 753 C CA . LEU A 1 92 ? -3.401 5.354 2.845 1.00 88.31 92 LEU A CA 1
ATOM 754 C C . LEU A 1 92 ? -2.975 6.153 1.599 1.00 88.31 92 LEU A C 1
ATOM 756 O O . LEU A 1 92 ? -1.833 6.056 1.169 1.00 88.31 92 LEU A O 1
ATOM 760 N N . LEU A 1 93 ? -3.892 6.962 1.048 1.00 84.94 93 LEU A N 1
ATOM 761 C CA . LEU A 1 93 ? -3.659 7.859 -0.099 1.00 84.94 93 LEU A CA 1
ATOM 762 C C . LEU A 1 93 ? -3.191 7.180 -1.397 1.00 84.94 93 LEU A C 1
ATOM 764 O O . LEU A 1 93 ? -2.763 7.877 -2.313 1.00 84.94 93 LEU A O 1
ATOM 768 N N . SER A 1 94 ? -3.304 5.858 -1.509 1.00 91.00 94 SER A N 1
ATOM 769 C CA . SER A 1 94 ? -2.752 5.126 -2.649 1.00 91.00 94 SER A CA 1
ATOM 770 C C . SER A 1 94 ? -3.787 4.344 -3.471 1.00 91.00 94 SER A C 1
ATOM 772 O O . SER A 1 94 ? -5.001 4.527 -3.332 1.00 91.00 94 SER A O 1
ATOM 774 N N . SER A 1 95 ? -3.308 3.503 -4.386 1.00 94.94 95 SER A N 1
ATOM 775 C CA . SER A 1 95 ? -4.098 2.644 -5.261 1.00 94.94 95 SER A CA 1
ATOM 776 C C . SER A 1 95 ? -3.429 1.292 -5.501 1.00 94.94 95 SER A C 1
ATOM 778 O O . SER A 1 95 ? -2.269 1.078 -5.155 1.00 94.94 95 SER A O 1
ATOM 780 N N . GLY A 1 96 ? -4.149 0.370 -6.144 1.00 96.00 96 GLY A N 1
ATOM 781 C CA . GLY A 1 96 ? -3.611 -0.937 -6.530 1.00 96.00 96 GLY A CA 1
ATOM 782 C C . GLY A 1 96 ? -2.383 -0.880 -7.455 1.00 96.00 96 GLY A C 1
ATOM 783 O O . GLY A 1 96 ? -1.718 -1.901 -7.622 1.00 96.00 96 GLY A O 1
ATOM 784 N N . VAL A 1 97 ? -2.061 0.288 -8.027 1.00 95.88 97 VAL A N 1
ATOM 785 C CA . VAL A 1 97 ? -0.877 0.511 -8.874 1.00 95.88 97 VAL A CA 1
ATOM 786 C C . VAL A 1 97 ? 0.435 0.287 -8.116 1.00 95.88 97 VAL A C 1
ATOM 788 O O . VAL A 1 97 ? 1.383 -0.215 -8.717 1.00 95.88 97 VAL A O 1
ATOM 791 N N . ASP A 1 98 ? 0.487 0.551 -6.806 1.00 94.75 98 ASP A N 1
ATOM 792 C CA . ASP A 1 98 ? 1.708 0.408 -5.989 1.00 94.75 98 ASP A CA 1
ATOM 793 C C . ASP A 1 98 ? 2.380 -0.960 -6.113 1.00 94.75 98 ASP A C 1
ATOM 795 O O . ASP A 1 98 ? 3.598 -1.083 -6.027 1.00 94.75 98 ASP A O 1
ATOM 799 N N . TRP A 1 99 ? 1.588 -2.002 -6.354 1.00 96.62 99 TRP A N 1
ATOM 800 C CA . TRP A 1 99 ? 2.072 -3.373 -6.453 1.00 96.62 99 TRP A CA 1
ATOM 801 C C . TRP A 1 99 ? 2.777 -3.695 -7.779 1.00 96.62 99 TRP A C 1
ATOM 803 O O . TRP A 1 99 ? 3.317 -4.801 -7.922 1.00 96.62 99 TRP A O 1
ATOM 813 N N . ILE A 1 100 ? 2.736 -2.776 -8.752 1.00 95.06 100 ILE A N 1
ATOM 814 C CA . ILE A 1 100 ? 3.240 -2.960 -10.122 1.00 95.06 100 ILE A CA 1
ATOM 815 C C . ILE A 1 100 ? 4.007 -1.750 -10.695 1.00 95.06 100 ILE A C 1
ATOM 817 O O . ILE A 1 100 ? 4.355 -1.762 -11.880 1.00 95.06 100 ILE A O 1
ATOM 821 N N . ILE A 1 101 ? 4.265 -0.713 -9.889 1.00 92.81 101 ILE A N 1
ATOM 822 C CA . ILE A 1 101 ? 4.766 0.582 -10.370 1.00 92.81 101 ILE A CA 1
ATOM 823 C C . ILE A 1 101 ? 6.290 0.713 -10.413 1.00 92.81 101 ILE A C 1
ATOM 825 O O . ILE A 1 101 ? 6.785 1.712 -10.922 1.00 92.81 101 ILE A O 1
ATOM 829 N N . ASN A 1 102 ? 7.072 -0.258 -9.944 1.00 91.69 102 ASN A N 1
ATOM 830 C CA . ASN A 1 102 ? 8.535 -0.203 -10.029 1.00 91.69 102 ASN A CA 1
ATOM 831 C C . ASN A 1 102 ? 9.047 -0.464 -11.450 1.00 91.69 102 ASN A C 1
ATOM 833 O O . ASN A 1 102 ? 8.383 -1.101 -12.275 1.00 91.69 102 ASN A O 1
ATOM 837 N N . ALA A 1 103 ? 10.273 -0.000 -11.717 1.00 82.81 103 ALA A N 1
ATOM 838 C CA . ALA A 1 103 ? 10.916 -0.163 -13.016 1.00 82.81 103 ALA A CA 1
ATOM 839 C C . ALA A 1 103 ? 10.976 -1.653 -13.411 1.00 82.81 103 ALA A C 1
ATOM 841 O O . ALA A 1 103 ? 11.360 -2.491 -12.589 1.00 82.81 103 ALA A O 1
ATOM 842 N N . PRO A 1 104 ? 10.659 -2.005 -14.669 1.00 68.19 104 PRO A N 1
ATOM 843 C CA . PRO A 1 104 ? 10.568 -3.397 -15.113 1.00 68.19 104 PRO A CA 1
ATOM 844 C C . PRO A 1 104 ? 11.921 -4.132 -15.083 1.00 68.19 104 PRO A C 1
ATOM 846 O O . PRO A 1 104 ? 11.945 -5.359 -15.037 1.00 68.19 104 PRO A O 1
ATOM 849 N N . ALA A 1 105 ? 13.038 -3.393 -15.058 1.00 56.41 105 ALA A N 1
ATOM 850 C CA . ALA A 1 105 ? 14.400 -3.924 -14.971 1.00 56.41 105 ALA A CA 1
ATOM 851 C C . ALA A 1 105 ? 14.889 -4.205 -13.532 1.00 56.41 105 ALA A C 1
ATOM 853 O O . ALA A 1 105 ? 15.973 -4.760 -13.357 1.00 56.41 105 ALA A O 1
ATOM 854 N N . LEU A 1 106 ? 14.123 -3.843 -12.494 1.00 48.50 106 LEU A N 1
ATOM 855 C CA . LEU A 1 106 ? 14.500 -4.111 -11.105 1.00 48.50 106 LEU A CA 1
ATOM 856 C C . LEU A 1 106 ? 13.979 -5.493 -10.684 1.00 48.50 106 LEU A C 1
ATOM 858 O O . LEU A 1 106 ? 12.778 -5.731 -10.553 1.00 48.50 106 LEU A O 1
ATOM 862 N N . GLY A 1 107 ? 14.911 -6.426 -10.511 1.00 46.59 107 GLY A N 1
ATOM 863 C CA . GLY A 1 107 ? 14.657 -7.804 -10.099 1.00 46.59 107 GLY A CA 1
ATOM 864 C C . GLY A 1 107 ? 15.907 -8.656 -10.278 1.00 46.59 107 GLY A C 1
ATOM 865 O O . GLY A 1 107 ? 15.945 -9.519 -11.152 1.00 46.59 107 GLY A O 1
ATOM 866 N N . ILE A 1 108 ? 16.958 -8.399 -9.493 1.00 46.06 108 ILE A N 1
ATOM 867 C CA . ILE A 1 108 ? 18.158 -9.243 -9.496 1.00 46.06 108 ILE A CA 1
ATOM 868 C C . ILE A 1 108 ? 18.293 -9.907 -8.134 1.00 46.06 108 ILE A C 1
ATOM 870 O O . ILE A 1 108 ? 18.947 -9.402 -7.230 1.00 46.06 108 ILE A O 1
ATOM 874 N N . GLU A 1 109 ? 17.727 -11.102 -8.026 1.00 45.41 109 GLU A N 1
ATOM 875 C CA . GLU A 1 109 ? 18.357 -12.125 -7.204 1.00 45.41 109 GLU A CA 1
ATOM 876 C C . GLU A 1 109 ? 18.205 -13.480 -7.898 1.00 45.41 109 GLU A C 1
ATOM 878 O O . GLU A 1 109 ? 17.133 -14.084 -7.926 1.00 45.41 109 GLU A O 1
ATOM 883 N N . GLN A 1 110 ? 19.295 -13.959 -8.502 1.00 44.12 110 GLN A N 1
ATOM 884 C CA . GLN A 1 110 ? 19.419 -15.357 -8.903 1.00 44.12 110 GLN A CA 1
ATOM 885 C C . GLN A 1 110 ? 19.759 -16.178 -7.655 1.00 44.12 110 GLN A C 1
ATOM 887 O O . GLN A 1 110 ? 20.904 -16.573 -7.443 1.00 44.12 110 GLN A O 1
ATOM 892 N N . SER A 1 111 ? 18.781 -16.429 -6.784 1.00 42.56 111 SER A N 1
ATOM 893 C CA . SER A 1 111 ? 19.023 -17.345 -5.669 1.00 42.56 111 SER A CA 1
ATOM 894 C C . SER A 1 111 ? 18.917 -18.791 -6.159 1.00 42.56 111 SER A C 1
ATOM 896 O O . SER A 1 111 ? 17.822 -19.349 -6.288 1.00 42.56 111 SER A O 1
ATOM 898 N N . LYS A 1 112 ? 20.077 -19.419 -6.405 1.00 47.09 112 LYS A N 1
ATOM 899 C CA . LYS A 1 112 ? 20.204 -20.858 -6.716 1.00 47.09 112 LYS A CA 1
ATOM 900 C C . LYS A 1 112 ? 19.527 -21.757 -5.670 1.00 47.09 112 LYS A C 1
ATOM 902 O O . LYS A 1 112 ? 19.128 -22.867 -5.999 1.00 47.09 112 LYS A O 1
ATOM 907 N N . ALA A 1 113 ? 19.384 -21.285 -4.429 1.00 46.81 113 ALA A N 1
ATOM 908 C CA . ALA A 1 113 ? 18.933 -22.096 -3.301 1.00 46.81 113 ALA A CA 1
ATOM 909 C C . ALA A 1 113 ? 17.407 -22.130 -3.095 1.00 46.81 113 ALA A C 1
ATOM 911 O O . ALA A 1 113 ? 16.917 -23.037 -2.432 1.00 46.81 113 ALA A O 1
ATOM 912 N N . VAL A 1 114 ? 16.648 -21.159 -3.619 1.00 51.81 114 VAL A N 1
ATOM 913 C CA . VAL A 1 114 ? 15.249 -20.954 -3.182 1.00 51.81 114 VAL A CA 1
ATOM 914 C C . VAL A 1 114 ? 14.246 -21.171 -4.311 1.00 51.81 114 VAL A C 1
ATOM 916 O O . VAL A 1 114 ? 13.194 -21.750 -4.071 1.00 51.81 114 VAL A O 1
ATOM 919 N N . PHE A 1 115 ? 14.564 -20.769 -5.548 1.00 52.44 115 PHE A N 1
ATOM 920 C CA . PHE A 1 115 ? 13.583 -20.763 -6.644 1.00 52.44 115 PHE A CA 1
ATOM 921 C C . PHE A 1 115 ? 14.110 -21.288 -7.987 1.00 52.44 115 PHE A C 1
ATOM 923 O O . PHE A 1 115 ? 13.618 -20.877 -9.036 1.00 52.44 115 PHE A O 1
ATOM 930 N N . GLN A 1 116 ? 15.090 -22.201 -7.982 1.00 52.66 116 GLN A N 1
ATOM 931 C CA . GLN A 1 116 ? 15.546 -22.902 -9.199 1.00 52.66 116 GLN A CA 1
ATOM 932 C C . GLN A 1 116 ? 15.921 -21.943 -10.359 1.00 52.66 116 GLN A C 1
ATOM 934 O O . GLN A 1 116 ? 15.524 -22.163 -11.499 1.00 52.66 116 GLN A O 1
ATOM 939 N N . ASN A 1 117 ? 16.661 -20.863 -10.072 1.00 55.56 117 ASN A N 1
ATOM 940 C CA . ASN A 1 117 ? 17.071 -19.809 -11.025 1.00 55.56 117 ASN A CA 1
ATOM 941 C C . ASN A 1 117 ? 15.964 -18.857 -11.535 1.00 55.56 117 ASN A C 1
ATOM 943 O O . ASN A 1 117 ? 16.201 -18.127 -12.497 1.00 55.56 117 ASN A O 1
ATOM 947 N N . LYS A 1 118 ? 14.780 -18.796 -10.909 1.00 58.38 118 LYS A N 1
ATOM 948 C CA . LYS A 1 118 ? 13.792 -17.745 -11.220 1.00 58.38 118 LYS A CA 1
ATOM 949 C C . LYS A 1 118 ? 14.171 -16.413 -10.569 1.00 58.38 118 LYS A C 1
ATOM 951 O O . LYS A 1 118 ? 14.437 -16.370 -9.370 1.00 58.38 118 LYS A O 1
ATOM 956 N N . THR A 1 119 ? 14.148 -15.334 -11.347 1.00 66.12 119 THR A N 1
ATOM 957 C CA . THR A 1 119 ? 14.262 -13.961 -10.842 1.00 66.12 119 THR A CA 1
ATOM 958 C C . THR A 1 119 ? 12.930 -13.515 -10.238 1.00 66.12 119 THR A C 1
ATOM 960 O O . THR A 1 119 ? 11.859 -13.768 -10.795 1.00 66.12 119 THR A O 1
ATOM 963 N N . VAL A 1 120 ? 12.981 -12.867 -9.073 1.00 73.94 120 VAL A N 1
ATOM 964 C CA . VAL A 1 120 ? 11.799 -12.274 -8.434 1.00 73.94 120 VAL A CA 1
ATOM 965 C C . VAL A 1 120 ? 11.717 -10.813 -8.857 1.00 73.94 120 VAL A C 1
ATOM 967 O O . VAL A 1 120 ? 12.654 -10.047 -8.638 1.00 73.94 120 VAL A O 1
ATOM 970 N N . SER A 1 121 ? 10.607 -10.437 -9.494 1.00 80.62 121 SER A N 1
ATOM 971 C CA . SER A 1 121 ? 10.351 -9.049 -9.880 1.00 80.62 121 SER A CA 1
ATOM 972 C C . SER A 1 121 ? 10.273 -8.162 -8.641 1.00 80.62 121 SER A C 1
ATOM 974 O O . SER A 1 121 ? 9.668 -8.550 -7.642 1.00 80.62 121 SER A O 1
ATOM 976 N N . ASN A 1 122 ? 10.794 -6.939 -8.733 1.00 89.06 122 ASN A N 1
ATOM 977 C CA . ASN A 1 122 ? 10.595 -5.912 -7.715 1.00 89.06 122 ASN A CA 1
ATOM 978 C C . ASN A 1 122 ? 9.187 -5.289 -7.758 1.00 89.06 122 ASN A C 1
ATOM 980 O O . ASN A 1 122 ? 8.946 -4.239 -7.184 1.00 89.06 122 ASN A O 1
ATOM 984 N N . ASN A 1 123 ? 8.247 -5.945 -8.432 1.00 92.88 123 ASN A N 1
ATOM 985 C CA . ASN A 1 123 ? 6.825 -5.653 -8.426 1.00 92.88 123 ASN A CA 1
ATOM 986 C C . ASN A 1 123 ? 6.090 -6.879 -7.882 1.00 92.88 123 ASN A C 1
ATOM 988 O O . ASN A 1 123 ? 6.026 -7.908 -8.565 1.00 92.88 123 ASN A O 1
ATOM 992 N N . LEU A 1 124 ? 5.540 -6.795 -6.666 1.00 95.31 124 LEU A N 1
ATOM 993 C CA . LEU A 1 124 ? 4.914 -7.942 -5.998 1.00 95.31 124 LEU A CA 1
ATOM 994 C C . LEU A 1 124 ? 3.785 -8.561 -6.839 1.00 95.31 124 LEU A C 1
ATOM 996 O O . LEU A 1 124 ? 3.673 -9.787 -6.903 1.00 95.31 124 LEU A O 1
ATOM 1000 N N . GLY A 1 125 ? 2.994 -7.735 -7.533 1.00 95.44 125 GLY A N 1
ATOM 1001 C CA . GLY A 1 125 ? 1.910 -8.206 -8.396 1.00 95.44 125 GLY A CA 1
ATOM 1002 C C . GLY A 1 125 ? 2.409 -9.103 -9.534 1.00 95.44 125 GLY A C 1
ATOM 1003 O O . GLY A 1 125 ? 1.904 -10.213 -9.728 1.00 95.44 125 GLY A O 1
ATOM 1004 N N . PHE A 1 126 ? 3.460 -8.676 -10.242 1.00 93.25 126 PHE A N 1
ATOM 1005 C CA . PHE A 1 126 ? 4.072 -9.487 -11.299 1.00 93.25 126 PHE A CA 1
ATOM 1006 C C . PHE A 1 126 ? 4.816 -10.698 -10.732 1.00 93.25 126 PHE A C 1
ATOM 1008 O O . PHE A 1 126 ? 4.714 -11.786 -11.299 1.00 93.25 126 PHE A O 1
ATOM 1015 N N . ALA A 1 127 ? 5.504 -10.556 -9.594 1.00 91.50 127 ALA A N 1
ATOM 1016 C CA . ALA A 1 127 ? 6.174 -11.671 -8.928 1.00 91.50 127 ALA A CA 1
ATOM 1017 C C . ALA A 1 127 ? 5.184 -12.800 -8.597 1.00 91.50 127 ALA A C 1
ATOM 1019 O O . ALA A 1 127 ? 5.391 -13.941 -9.002 1.00 91.50 127 ALA A O 1
ATOM 1020 N N . LEU A 1 128 ? 4.060 -12.497 -7.948 1.00 93.62 128 LEU A N 1
ATOM 1021 C CA . LEU A 1 128 ? 3.029 -13.491 -7.633 1.00 93.62 128 LEU A CA 1
ATOM 1022 C C . LEU A 1 128 ? 2.452 -14.152 -8.895 1.00 93.62 128 LEU A C 1
ATOM 1024 O O . LEU A 1 128 ? 2.300 -15.376 -8.946 1.00 93.62 128 LEU A O 1
ATOM 1028 N N . SER A 1 129 ? 2.197 -13.364 -9.940 1.00 91.69 129 SER A N 1
ATOM 1029 C CA . SER A 1 129 ? 1.673 -13.863 -11.215 1.00 91.69 129 SER A CA 1
ATOM 1030 C C . SER A 1 129 ? 2.650 -14.821 -11.918 1.00 91.69 129 SER A C 1
ATOM 1032 O O . SER A 1 129 ? 2.251 -15.872 -12.425 1.00 91.69 129 SER A O 1
ATOM 1034 N N . LEU A 1 130 ? 3.957 -14.536 -11.885 1.00 88.25 130 LEU A N 1
ATOM 1035 C CA . LEU A 1 130 ? 5.013 -15.426 -12.400 1.00 88.25 130 LEU A CA 1
ATOM 1036 C C . LEU A 1 130 ? 5.176 -16.709 -11.567 1.00 88.25 130 LEU A C 1
ATOM 1038 O O . LEU A 1 130 ? 5.608 -17.746 -12.080 1.00 88.25 130 LEU A O 1
ATOM 1042 N N . PHE A 1 131 ? 4.793 -16.662 -10.290 1.00 87.62 131 PHE A N 1
ATOM 1043 C CA . PHE A 1 131 ? 4.778 -17.808 -9.379 1.00 87.62 131 PHE A CA 1
ATOM 1044 C C . PHE A 1 131 ? 3.475 -18.624 -9.421 1.00 87.62 131 PHE A C 1
ATOM 1046 O O . PHE A 1 131 ? 3.346 -19.618 -8.705 1.00 87.62 131 PHE A O 1
ATOM 1053 N N . GLY A 1 132 ? 2.540 -18.281 -10.311 1.00 88.94 132 GLY A N 1
ATOM 1054 C CA . GLY A 1 132 ? 1.346 -19.085 -10.576 1.00 88.94 132 GLY A CA 1
ATOM 1055 C C . GLY A 1 132 ? 0.119 -18.736 -9.736 1.00 88.94 132 GLY A C 1
ATOM 1056 O O . GLY A 1 132 ? -0.860 -19.487 -9.767 1.00 88.94 132 GLY A O 1
ATOM 1057 N N . TYR A 1 133 ? 0.160 -17.626 -8.999 1.00 92.56 133 TYR A N 1
ATOM 1058 C CA . TYR A 1 133 ? -0.998 -17.103 -8.282 1.00 92.56 133 TYR A CA 1
ATOM 1059 C C . TYR A 1 133 ? -1.943 -16.354 -9.227 1.00 92.56 133 TYR A C 1
ATOM 1061 O O . TYR A 1 133 ? -1.555 -15.898 -10.302 1.00 92.56 133 TYR A O 1
ATOM 1069 N N . ASP A 1 134 ? -3.204 -16.255 -8.820 1.00 95.19 134 ASP A N 1
ATOM 1070 C CA . ASP A 1 134 ? -4.211 -15.431 -9.476 1.00 95.19 134 ASP A CA 1
ATOM 1071 C C . ASP A 1 134 ? -4.297 -14.078 -8.767 1.00 95.19 134 ASP A C 1
ATOM 1073 O O . ASP A 1 134 ? -4.760 -14.011 -7.633 1.00 95.19 134 ASP A O 1
ATOM 1077 N N . VAL A 1 135 ? -3.774 -13.021 -9.386 1.00 97.50 135 VAL A N 1
ATOM 1078 C CA . VAL A 1 135 ? -3.468 -11.764 -8.688 1.00 97.50 135 VAL A CA 1
ATOM 1079 C C . VAL A 1 135 ? -4.518 -10.700 -8.976 1.00 97.50 135 VAL A C 1
ATOM 1081 O O . VAL A 1 135 ? -4.760 -10.358 -10.134 1.00 97.50 135 VAL A O 1
ATOM 1084 N N . TRP A 1 136 ? -5.074 -10.137 -7.906 1.00 98.50 136 TRP A N 1
ATOM 1085 C CA . TRP A 1 136 ? -6.104 -9.103 -7.921 1.00 98.50 136 TRP A CA 1
ATOM 1086 C C . TRP A 1 136 ? -5.597 -7.848 -7.203 1.00 98.50 136 TRP A C 1
ATOM 1088 O O . TRP A 1 136 ? -5.217 -7.904 -6.035 1.00 98.50 136 TRP A O 1
ATOM 1098 N N . LEU A 1 137 ? -5.595 -6.717 -7.901 1.00 98.50 137 LEU A N 1
ATOM 1099 C CA . LEU A 1 137 ? -5.231 -5.393 -7.408 1.00 98.50 137 LEU A CA 1
ATOM 1100 C C . LEU A 1 137 ? -6.513 -4.655 -7.018 1.00 98.50 137 LEU A C 1
ATOM 1102 O O . LEU A 1 137 ? -7.293 -4.239 -7.883 1.00 98.50 137 LEU A O 1
ATOM 1106 N N . THR A 1 138 ? -6.758 -4.529 -5.716 1.00 97.88 138 THR A N 1
ATOM 1107 C CA . THR A 1 138 ? -7.986 -3.923 -5.189 1.00 97.88 138 THR A CA 1
ATOM 1108 C C . THR A 1 138 ? -7.800 -2.433 -4.928 1.00 97.88 138 THR A C 1
ATOM 1110 O O . THR A 1 138 ? -6.684 -1.946 -4.750 1.00 97.88 138 THR A O 1
ATOM 1113 N N . ASN A 1 139 ? -8.908 -1.692 -4.921 1.00 97.38 139 ASN A N 1
ATOM 1114 C CA . ASN A 1 139 ? -8.919 -0.249 -4.717 1.00 97.38 139 ASN A CA 1
ATOM 1115 C C . ASN A 1 139 ? -9.956 0.156 -3.674 1.00 97.38 139 ASN A C 1
ATOM 1117 O O . ASN A 1 139 ? -11.047 -0.413 -3.606 1.00 97.38 139 ASN A O 1
ATOM 1121 N N . SER A 1 140 ? -9.608 1.171 -2.891 1.00 94.88 140 SER A N 1
ATOM 1122 C CA . SER A 1 140 ? -10.488 1.773 -1.894 1.00 94.88 140 SER A CA 1
ATOM 1123 C C . SER A 1 140 ? -11.328 2.899 -2.492 1.00 94.88 140 SER A C 1
ATOM 1125 O O . SER A 1 140 ? -10.891 3.627 -3.382 1.00 94.88 140 SER A O 1
ATOM 1127 N N . ARG A 1 141 ? -12.537 3.089 -1.953 1.00 92.88 141 ARG A N 1
ATOM 1128 C CA . ARG A 1 141 ? -13.392 4.238 -2.290 1.00 92.88 141 ARG A CA 1
ATOM 1129 C C . ARG A 1 141 ? -12.644 5.564 -2.108 1.00 92.88 141 ARG A C 1
ATOM 1131 O O . ARG A 1 141 ? -11.892 5.728 -1.150 1.00 92.88 141 ARG A O 1
ATOM 1138 N N . GLY A 1 142 ? -12.894 6.511 -3.004 1.00 87.00 142 GLY A N 1
ATOM 1139 C CA . GLY A 1 142 ? -12.287 7.844 -2.985 1.00 87.00 142 GLY A CA 1
ATOM 1140 C C . GLY A 1 142 ? -10.917 7.953 -3.661 1.00 87.00 142 GLY A C 1
ATOM 1141 O O . GLY A 1 142 ? -10.500 9.076 -3.933 1.00 87.00 142 GLY A O 1
ATOM 1142 N N . ASN A 1 143 ? -10.248 6.838 -3.981 1.00 90.06 143 ASN A N 1
ATOM 1143 C CA . ASN A 1 143 ? -9.032 6.878 -4.795 1.00 90.06 143 ASN A CA 1
ATOM 1144 C C . ASN A 1 143 ? -9.354 6.957 -6.304 1.00 90.06 143 ASN A C 1
ATOM 1146 O O . ASN A 1 143 ? -10.517 6.836 -6.695 1.00 90.06 143 ASN A O 1
ATOM 1150 N N . THR A 1 144 ? -8.335 7.087 -7.162 1.00 90.00 144 THR A N 1
ATOM 1151 C CA . THR A 1 144 ? -8.435 7.175 -8.639 1.00 90.00 144 THR A CA 1
ATOM 1152 C C . THR A 1 144 ? -9.404 6.172 -9.265 1.00 90.00 144 THR A C 1
ATOM 1154 O O . THR A 1 144 ? -10.107 6.501 -10.219 1.00 90.00 144 THR A O 1
ATOM 1157 N N . TYR A 1 145 ? -9.493 4.974 -8.695 1.00 93.81 145 TYR A N 1
ATOM 1158 C CA . TYR A 1 145 ? -10.265 3.843 -9.202 1.00 93.81 145 TYR A CA 1
ATOM 1159 C C . TYR A 1 145 ? -11.545 3.563 -8.389 1.00 93.81 145 TYR A C 1
ATOM 1161 O O . TYR A 1 145 ? -12.204 2.545 -8.608 1.00 93.81 145 TYR A O 1
ATOM 1169 N N . GLY A 1 146 ? -11.916 4.452 -7.461 1.00 91.38 146 GLY A N 1
ATOM 1170 C CA . GLY A 1 146 ? -13.015 4.268 -6.508 1.00 91.38 146 GLY A CA 1
ATOM 1171 C C . GLY A 1 146 ? -13.883 5.510 -6.270 1.00 91.38 146 GLY A C 1
ATOM 1172 O O . GLY A 1 146 ? -14.501 5.616 -5.211 1.00 91.38 146 GLY A O 1
ATOM 1173 N N . VAL A 1 147 ? -13.921 6.468 -7.205 1.00 88.12 147 VAL A N 1
ATOM 1174 C CA . VAL A 1 147 ? -14.730 7.707 -7.091 1.00 88.12 147 VAL A CA 1
ATOM 1175 C C . VAL A 1 147 ? -16.166 7.591 -7.619 1.00 88.12 147 VAL A C 1
ATOM 1177 O O . VAL A 1 147 ? -16.971 8.492 -7.390 1.00 88.12 147 VAL A O 1
ATOM 1180 N N . ASN A 1 148 ? -16.504 6.520 -8.340 1.00 89.81 148 ASN A N 1
ATOM 1181 C CA . ASN A 1 148 ? -17.821 6.374 -8.963 1.00 89.81 148 ASN A CA 1
ATOM 1182 C C . ASN A 1 148 ? -18.883 5.915 -7.953 1.00 89.81 148 ASN A C 1
ATOM 1184 O O . ASN A 1 148 ? -18.592 5.153 -7.030 1.00 89.81 148 ASN A O 1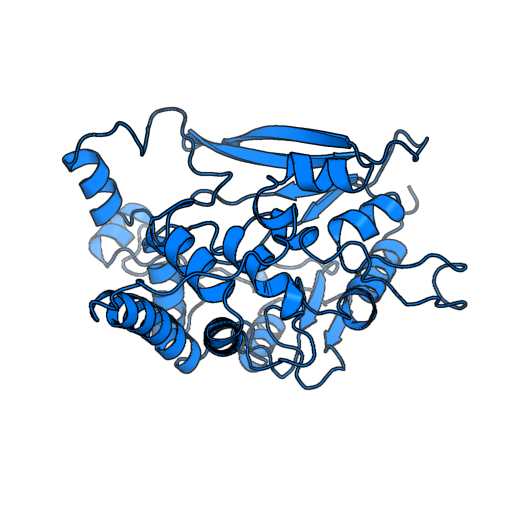
ATOM 1188 N N . HIS A 1 149 ? -20.131 6.343 -8.160 1.00 91.06 149 HIS A N 1
ATOM 1189 C CA . HIS A 1 149 ? -21.270 5.985 -7.319 1.00 91.06 149 HIS A CA 1
ATOM 1190 C C . HIS A 1 149 ? -22.538 5.798 -8.164 1.00 91.06 149 HIS A C 1
ATOM 1192 O O . HIS A 1 149 ? -22.727 6.470 -9.175 1.00 91.06 149 HIS A O 1
ATOM 1198 N N . THR A 1 150 ? -23.427 4.899 -7.743 1.00 91.19 150 THR A N 1
ATOM 1199 C CA . THR A 1 150 ? -24.681 4.578 -8.460 1.00 91.19 150 THR A CA 1
ATOM 1200 C C . THR A 1 150 ? -25.674 5.740 -8.516 1.00 91.19 150 THR A C 1
ATOM 1202 O O . THR A 1 150 ? -26.466 5.834 -9.449 1.00 91.19 150 THR A O 1
ATOM 1205 N N . LYS A 1 151 ? -25.641 6.616 -7.507 1.00 86.62 151 LYS A N 1
ATOM 1206 C CA . LYS A 1 151 ? -26.556 7.763 -7.363 1.00 86.62 151 LYS A CA 1
ATOM 1207 C C . LYS A 1 151 ? -25.885 9.125 -7.489 1.00 86.62 151 LYS A C 1
ATOM 1209 O O . LYS A 1 151 ? -26.524 10.062 -7.946 1.00 86.62 151 LYS A O 1
ATOM 1214 N N . PHE A 1 152 ? -24.636 9.228 -7.044 1.00 79.94 152 PHE A N 1
ATOM 1215 C CA . PHE A 1 152 ? -23.973 10.511 -6.843 1.00 79.94 152 PHE A CA 1
ATOM 1216 C C . PHE A 1 152 ? -22.900 10.706 -7.905 1.00 79.94 152 PHE A C 1
ATOM 1218 O O . PHE A 1 152 ? -22.196 9.761 -8.266 1.00 79.94 152 PHE A O 1
ATOM 1225 N N . ASN A 1 153 ? -22.774 11.923 -8.422 1.00 78.81 153 ASN A N 1
ATOM 1226 C CA . ASN A 1 153 ? -21.742 12.263 -9.390 1.00 78.81 153 ASN A CA 1
ATOM 1227 C C . ASN A 1 153 ? -20.889 13.427 -8.874 1.00 78.81 153 ASN A C 1
ATOM 1229 O O . ASN A 1 153 ? -21.269 14.587 -9.058 1.00 78.81 153 ASN A O 1
ATOM 1233 N N . PRO A 1 154 ? -19.686 13.152 -8.340 1.00 66.81 154 PRO A N 1
ATOM 1234 C CA . PRO A 1 154 ? -18.849 14.183 -7.730 1.00 66.81 154 PRO A CA 1
ATOM 1235 C C . PRO A 1 154 ? -18.402 15.283 -8.709 1.00 66.81 154 PRO A C 1
ATOM 1237 O O . PRO A 1 154 ? -17.971 16.346 -8.274 1.00 66.81 154 PRO A O 1
ATOM 1240 N N . LYS A 1 155 ? -18.502 15.060 -10.031 1.00 67.25 155 LYS A N 1
ATOM 1241 C CA . LYS A 1 155 ? -18.153 16.056 -11.061 1.00 67.25 155 LYS A CA 1
ATOM 1242 C C . LYS A 1 155 ? -19.327 16.933 -11.501 1.00 67.25 155 LYS A C 1
ATOM 1244 O O . LYS A 1 155 ? -19.091 17.970 -12.110 1.00 67.25 155 LYS A O 1
ATOM 1249 N N . LYS A 1 156 ? -20.570 16.494 -11.280 1.00 65.06 156 LYS A N 1
ATOM 1250 C CA . LYS A 1 156 ? -21.782 17.159 -11.797 1.00 65.06 156 LYS A CA 1
ATOM 1251 C C . LYS A 1 156 ? -22.666 17.754 -10.710 1.00 65.06 156 LYS A C 1
ATOM 1253 O O . LYS A 1 156 ? -23.630 18.436 -11.035 1.00 65.06 156 LYS A O 1
ATOM 1258 N N . GLU A 1 157 ? -22.381 17.462 -9.451 1.00 64.38 157 GLU A N 1
ATOM 1259 C CA . GLU A 1 157 ? -23.234 17.888 -8.355 1.00 64.38 157 GLU A CA 1
ATOM 1260 C C . GLU A 1 157 ? -23.061 19.361 -7.992 1.00 64.38 157 GLU A C 1
ATOM 1262 O O . GLU A 1 157 ? -21.958 19.922 -8.020 1.00 64.38 157 GLU A O 1
ATOM 1267 N N . ASP A 1 158 ? -24.195 19.972 -7.648 1.00 59.50 158 ASP A N 1
ATOM 1268 C CA . ASP A 1 158 ? -24.288 21.363 -7.235 1.00 59.50 158 ASP A CA 1
ATOM 1269 C C . ASP A 1 158 ? -23.382 21.663 -6.047 1.00 59.50 158 ASP A C 1
ATOM 1271 O O . ASP A 1 158 ? -23.083 20.803 -5.214 1.00 59.50 158 ASP A O 1
ATOM 1275 N N . LYS A 1 159 ? -22.995 22.938 -5.935 1.00 57.50 159 LYS A N 1
ATOM 1276 C CA . LYS A 1 159 ? -22.136 23.430 -4.857 1.00 57.50 159 LYS A CA 1
ATOM 1277 C C . LYS A 1 159 ? -22.630 22.994 -3.474 1.00 57.50 159 LYS A C 1
ATOM 1279 O O . LYS A 1 159 ? -21.807 22.563 -2.695 1.00 57.50 159 LYS A O 1
ATOM 1284 N N . LEU A 1 160 ? -23.937 22.996 -3.206 1.00 53.12 160 LEU A N 1
ATOM 1285 C CA . LEU A 1 160 ? -24.511 22.550 -1.926 1.00 53.12 160 LEU A CA 1
ATOM 1286 C C . LEU A 1 160 ? -24.332 21.053 -1.639 1.00 53.12 160 LEU A C 1
ATOM 1288 O O . LEU A 1 160 ? -24.088 20.688 -0.497 1.00 53.12 160 LEU A O 1
ATOM 1292 N N . ILE A 1 161 ? -24.442 20.182 -2.644 1.00 56.88 161 ILE A N 1
ATOM 1293 C CA . ILE A 1 161 ? -24.239 18.737 -2.453 1.00 56.88 161 ILE A CA 1
ATOM 1294 C C . ILE A 1 161 ? -22.742 18.450 -2.321 1.00 56.88 161 ILE A C 1
ATOM 1296 O O . ILE A 1 161 ? -22.325 17.683 -1.459 1.00 56.88 161 ILE A O 1
ATOM 1300 N N . ARG A 1 162 ? -21.913 19.143 -3.104 1.00 58.03 162 ARG A N 1
ATOM 1301 C CA . ARG A 1 162 ? -20.459 19.117 -2.954 1.00 58.03 162 ARG A CA 1
ATOM 1302 C C . ARG A 1 162 ? -20.020 19.645 -1.581 1.00 58.03 162 ARG A C 1
ATOM 1304 O O . ARG A 1 162 ? -19.151 19.046 -0.961 1.00 58.03 162 ARG A O 1
ATOM 1311 N N . ASP A 1 163 ? -20.638 20.713 -1.091 1.00 52.97 163 ASP A N 1
ATOM 1312 C CA . ASP A 1 163 ? -20.385 21.303 0.225 1.00 52.97 163 ASP A CA 1
ATOM 1313 C C . ASP A 1 163 ? -20.924 20.396 1.344 1.00 52.97 163 ASP A C 1
ATOM 1315 O O . ASP A 1 163 ? -20.257 20.252 2.357 1.00 52.97 163 ASP A O 1
ATOM 1319 N N . PHE A 1 164 ? -22.032 19.672 1.138 1.00 50.25 164 PHE A N 1
ATOM 1320 C CA . PHE A 1 164 ? -22.468 18.579 2.019 1.00 50.25 164 PHE A CA 1
ATOM 1321 C C . PHE A 1 164 ? -21.434 17.449 2.063 1.00 50.25 164 PHE A C 1
ATOM 1323 O O . PHE A 1 164 ? -21.093 16.972 3.143 1.00 50.25 164 PHE A O 1
ATOM 1330 N N . PHE A 1 165 ? -20.856 17.069 0.917 1.00 51.72 165 PHE A N 1
ATOM 1331 C CA . PHE A 1 165 ? -19.691 16.192 0.909 1.00 51.72 165 PHE A CA 1
ATOM 1332 C C . PHE A 1 165 ? -18.520 16.825 1.665 1.00 51.72 165 PHE A C 1
ATOM 1334 O O . PHE A 1 165 ? -17.847 16.080 2.350 1.00 51.72 165 PHE A O 1
ATOM 1341 N N . TYR A 1 166 ? -18.277 18.142 1.621 1.00 47.53 166 TYR A N 1
ATOM 1342 C CA . TYR A 1 166 ? -17.217 18.808 2.399 1.00 47.53 166 TYR A CA 1
ATOM 1343 C C . TYR A 1 166 ? -17.502 18.877 3.916 1.00 47.53 166 TYR A C 1
ATOM 1345 O O . TYR A 1 166 ? -16.593 18.592 4.695 1.00 47.53 166 TYR A O 1
ATOM 1353 N N . GLU A 1 167 ? -18.734 19.152 4.352 1.00 47.03 167 GLU A N 1
ATOM 1354 C CA . GLU A 1 167 ? -19.160 19.122 5.763 1.00 47.03 167 GLU A CA 1
ATOM 1355 C C . GLU A 1 167 ? -19.185 17.686 6.335 1.00 47.03 167 GLU A C 1
ATOM 1357 O O . GLU A 1 167 ? -18.913 17.482 7.521 1.00 47.03 167 GLU A O 1
ATOM 1362 N N . GLU A 1 168 ? -19.405 16.674 5.487 1.00 58.47 168 GLU A N 1
ATOM 1363 C CA . GLU A 1 168 ? -19.284 15.237 5.794 1.00 58.47 168 GLU A CA 1
ATOM 1364 C C . GLU A 1 168 ? -17.984 14.606 5.232 1.00 58.47 168 GLU A C 1
ATOM 1366 O O . GLU A 1 168 ? -17.863 13.382 5.140 1.00 58.47 168 GLU A O 1
ATOM 1371 N N . GLY A 1 169 ? -16.970 15.424 4.908 1.00 58.09 169 GLY A N 1
ATOM 1372 C CA . GLY A 1 169 ? -15.594 14.951 4.742 1.00 58.09 169 GLY A CA 1
ATOM 1373 C C . GLY A 1 169 ? -14.991 14.740 3.385 1.00 58.09 169 GLY A C 1
ATOM 1374 O O . GLY A 1 169 ? -14.258 13.765 3.251 1.00 58.09 169 GLY A O 1
ATOM 1375 N N . GLY A 1 170 ? -15.260 15.642 2.450 1.00 70.06 170 GLY A N 1
ATOM 1376 C CA . GLY A 1 170 ? -15.080 15.530 1.005 1.00 70.06 170 GLY A CA 1
ATOM 1377 C C . GLY A 1 170 ? -13.693 15.124 0.515 1.00 70.06 170 GLY A C 1
ATOM 1378 O O . GLY A 1 170 ? -12.828 14.682 1.262 1.00 70.06 170 GLY A O 1
ATOM 1379 N N . ALA A 1 171 ? -13.462 15.226 -0.790 1.00 71.75 171 ALA A N 1
ATOM 1380 C CA . ALA A 1 171 ? -12.212 14.736 -1.359 1.00 71.75 171 ALA A CA 1
ATOM 1381 C C . ALA A 1 171 ? -10.994 15.500 -0.809 1.00 71.75 171 ALA A C 1
ATOM 1383 O O . ALA A 1 171 ? -10.953 16.729 -0.832 1.00 71.75 171 ALA A O 1
ATOM 1384 N N . PHE A 1 172 ? -9.988 14.753 -0.364 1.00 69.88 172 PHE A N 1
ATOM 1385 C CA . PHE A 1 172 ? -8.669 15.249 -0.004 1.00 69.88 172 PHE A CA 1
ATOM 1386 C C . PHE A 1 172 ? -7.657 14.729 -1.022 1.00 69.88 172 PHE A C 1
ATOM 1388 O O . PHE A 1 172 ? -7.557 13.517 -1.235 1.00 69.88 172 PHE A O 1
ATOM 1395 N N . LEU A 1 173 ? -6.936 15.658 -1.659 1.00 68.69 173 LEU A N 1
ATOM 1396 C CA . LEU A 1 173 ? -6.057 15.396 -2.805 1.00 68.69 173 LEU A CA 1
ATOM 1397 C C . LEU A 1 173 ? -6.736 14.495 -3.855 1.00 68.69 173 LEU A C 1
ATOM 1399 O O . LEU A 1 173 ? -6.259 13.391 -4.118 1.00 68.69 173 LEU A O 1
ATOM 1403 N N . PRO A 1 174 ? -7.886 14.920 -4.426 1.00 69.94 174 PRO A N 1
ATOM 1404 C CA . PRO A 1 174 ? -8.606 14.106 -5.393 1.00 69.94 174 PRO A CA 1
ATOM 1405 C C . PRO A 1 174 ? -7.713 13.718 -6.581 1.00 69.94 174 PRO A C 1
ATOM 1407 O O . PRO A 1 174 ? -6.826 14.491 -6.964 1.00 69.94 174 PRO A O 1
ATOM 1410 N N . PRO A 1 175 ? -7.992 12.570 -7.221 1.00 67.69 175 PRO A N 1
ATOM 1411 C CA . PRO A 1 175 ? -7.292 12.159 -8.431 1.00 67.69 175 PRO A CA 1
ATOM 1412 C C . PRO A 1 175 ? -7.282 13.278 -9.474 1.00 67.69 175 PRO A C 1
ATOM 1414 O O . PRO A 1 175 ? -8.316 13.904 -9.723 1.00 67.69 175 PRO A O 1
ATOM 1417 N N . ASN A 1 176 ? -6.140 13.488 -10.131 1.00 67.31 176 ASN A N 1
ATOM 1418 C CA . ASN A 1 176 ? -5.961 14.504 -11.177 1.00 67.31 176 ASN A CA 1
ATOM 1419 C C . ASN A 1 176 ? -6.193 15.958 -10.719 1.00 67.31 176 ASN A C 1
ATOM 1421 O O . ASN A 1 176 ? -6.508 16.817 -11.551 1.00 67.31 176 ASN A O 1
ATOM 1425 N N . SER A 1 177 ? -6.055 16.248 -9.421 1.00 68.31 177 SER A N 1
ATOM 1426 C CA . SER A 1 177 ? -6.101 17.622 -8.913 1.00 68.31 177 SER A CA 1
ATOM 1427 C C . SER A 1 177 ? -4.988 18.492 -9.520 1.00 68.31 177 SER A C 1
ATOM 1429 O O . SER A 1 177 ? -3.958 17.990 -9.973 1.00 68.31 177 SER A O 1
ATOM 1431 N N . VAL A 1 178 ? -5.183 19.815 -9.515 1.00 66.50 178 VAL A N 1
ATOM 1432 C CA . VAL A 1 178 ? -4.149 20.775 -9.946 1.00 66.50 178 VAL A CA 1
ATOM 1433 C C . VAL A 1 178 ? -2.869 20.595 -9.126 1.00 66.50 178 VAL A C 1
ATOM 1435 O O . VAL A 1 178 ? -1.781 20.628 -9.688 1.00 66.50 178 VAL A O 1
ATOM 1438 N N . VAL A 1 179 ? -3.005 20.308 -7.828 1.00 65.56 179 VAL A N 1
ATOM 1439 C CA . VAL A 1 179 ? -1.880 20.034 -6.926 1.00 65.56 179 VAL A CA 1
ATOM 1440 C C . VAL A 1 179 ? -1.079 18.821 -7.396 1.00 65.56 179 VAL A C 1
ATOM 1442 O O . VAL A 1 179 ? 0.137 18.918 -7.510 1.00 65.56 179 VAL A O 1
ATOM 1445 N N . ASN A 1 180 ? -1.741 17.713 -7.748 1.00 66.06 180 ASN A N 1
ATOM 1446 C CA . ASN A 1 180 ? -1.051 16.512 -8.231 1.00 66.06 180 ASN A CA 1
ATOM 1447 C C . ASN A 1 180 ? -0.297 16.786 -9.544 1.00 66.06 180 ASN A C 1
ATOM 1449 O O . ASN A 1 180 ? 0.841 16.355 -9.695 1.00 66.06 180 ASN A O 1
ATOM 1453 N N . LYS A 1 181 ? -0.897 17.546 -10.471 1.00 70.50 181 LYS A N 1
ATOM 1454 C CA . LYS A 1 181 ? -0.258 17.903 -11.752 1.00 70.50 181 LYS A CA 1
ATOM 1455 C C . LYS A 1 181 ? 0.949 18.822 -11.575 1.00 70.50 181 LYS A C 1
ATOM 1457 O O . LYS A 1 181 ? 1.945 18.669 -12.276 1.00 70.50 181 LYS A O 1
A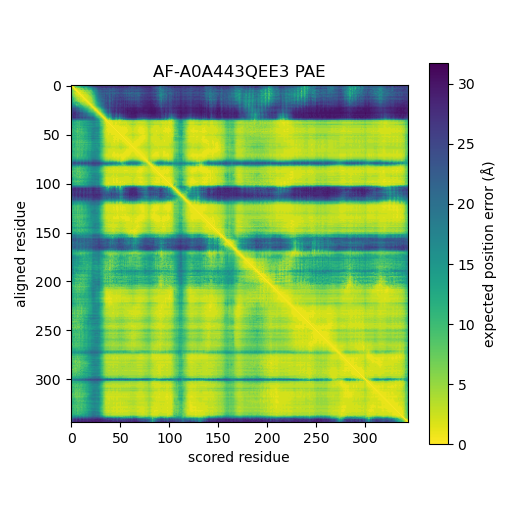TOM 1462 N N . LEU A 1 182 ? 0.861 19.782 -10.654 1.00 68.38 182 LEU A N 1
ATOM 1463 C CA . LEU A 1 182 ? 1.975 20.675 -10.337 1.00 68.38 182 LEU A CA 1
ATOM 1464 C C . LEU A 1 182 ? 3.099 19.920 -9.625 1.00 68.38 182 LEU A C 1
ATOM 1466 O O . LEU A 1 182 ? 4.256 20.097 -9.986 1.00 68.38 182 LEU A O 1
ATOM 1470 N N . ALA A 1 183 ? 2.770 19.031 -8.684 1.00 70.31 183 ALA A N 1
ATOM 1471 C CA . ALA A 1 183 ? 3.753 18.160 -8.049 1.00 70.31 183 ALA A CA 1
ATOM 1472 C C . ALA A 1 183 ? 4.464 17.275 -9.084 1.00 70.31 183 ALA A C 1
ATOM 1474 O O . ALA A 1 183 ? 5.688 17.220 -9.097 1.00 70.31 183 ALA A O 1
ATOM 1475 N N . GLU A 1 184 ? 3.726 16.654 -10.008 1.00 68.56 184 GLU A N 1
ATOM 1476 C CA . GLU A 1 184 ? 4.308 15.881 -11.110 1.00 68.56 184 GLU A CA 1
ATOM 1477 C C . GLU A 1 184 ? 5.282 16.730 -11.948 1.00 68.56 184 GLU A C 1
ATOM 1479 O O . GLU A 1 184 ? 6.400 16.296 -12.223 1.00 68.56 184 GLU A O 1
ATOM 1484 N N . MET A 1 185 ? 4.890 17.952 -12.324 1.00 72.19 185 MET A N 1
ATOM 1485 C CA . MET A 1 185 ? 5.730 18.864 -13.108 1.00 72.19 185 MET A CA 1
ATOM 1486 C C . MET A 1 185 ? 7.006 19.268 -12.360 1.00 72.19 185 MET A C 1
ATOM 1488 O O . MET A 1 185 ? 8.094 19.192 -12.925 1.00 72.19 185 MET A O 1
ATOM 1492 N N . VAL A 1 186 ? 6.886 19.652 -11.087 1.00 73.38 186 VAL A N 1
ATOM 1493 C CA . VAL A 1 186 ? 8.019 20.072 -10.252 1.00 73.38 186 VAL A CA 1
ATOM 1494 C C . VAL A 1 186 ? 8.978 18.905 -10.021 1.00 73.38 186 VAL A C 1
ATOM 1496 O O . VAL A 1 186 ? 10.180 19.048 -10.209 1.00 73.38 186 VAL A O 1
ATOM 1499 N N . CYS A 1 187 ? 8.471 17.719 -9.690 1.00 75.12 187 CYS A N 1
ATOM 1500 C CA . CYS A 1 187 ? 9.314 16.574 -9.346 1.00 75.12 187 CYS A CA 1
ATOM 1501 C C . CYS A 1 187 ? 9.993 15.898 -10.551 1.00 75.12 187 CYS A C 1
ATOM 1503 O O . CYS A 1 187 ? 10.872 15.053 -10.365 1.00 75.12 187 CYS A O 1
ATOM 1505 N N . LYS A 1 188 ? 9.616 16.255 -11.788 1.00 74.31 188 LYS A N 1
ATOM 1506 C CA . LYS A 1 188 ? 10.351 15.870 -13.009 1.00 74.31 188 LYS A CA 1
ATOM 1507 C C . LYS A 1 188 ? 11.704 16.556 -13.103 1.00 74.31 188 LYS A C 1
ATOM 1509 O O . LYS A 1 188 ? 12.677 15.938 -13.560 1.00 74.31 188 LYS A O 1
ATOM 1514 N N . ASP A 1 189 ? 11.761 17.803 -12.658 1.00 73.12 189 ASP A N 1
ATOM 1515 C CA . ASP A 1 189 ? 12.963 18.614 -12.691 1.00 73.12 189 ASP A CA 1
ATOM 1516 C C . ASP A 1 189 ? 13.991 18.092 -11.683 1.00 73.12 189 ASP A C 1
ATOM 1518 O O . ASP A 1 189 ? 13.691 17.839 -10.515 1.00 73.12 189 ASP A O 1
ATOM 1522 N N . PHE A 1 190 ? 15.222 17.899 -12.154 1.00 70.38 190 PHE A N 1
ATOM 1523 C CA . PHE A 1 190 ? 16.296 17.331 -11.350 1.00 70.38 190 PHE A CA 1
ATOM 1524 C C . PHE A 1 190 ? 16.619 18.181 -10.112 1.00 70.38 190 PHE A C 1
ATOM 1526 O O . PHE A 1 190 ? 17.002 17.608 -9.097 1.00 70.38 190 PHE A O 1
ATOM 1533 N N . LEU A 1 191 ? 16.420 19.505 -10.167 1.00 66.25 191 LEU A N 1
ATOM 1534 C CA . LEU A 1 191 ? 16.679 20.424 -9.053 1.00 66.25 191 LEU A CA 1
ATOM 1535 C C . LEU A 1 191 ? 15.712 20.214 -7.883 1.00 66.25 191 LEU A C 1
ATOM 1537 O O . LEU A 1 191 ? 16.060 20.483 -6.735 1.00 66.25 191 LEU A O 1
ATOM 1541 N N . PHE A 1 192 ? 14.502 19.724 -8.163 1.00 70.31 192 PHE A N 1
ATOM 1542 C CA . PHE A 1 192 ? 13.430 19.596 -7.176 1.00 70.31 192 PHE A CA 1
ATOM 1543 C C . PHE A 1 192 ? 13.146 18.141 -6.766 1.00 70.31 192 PHE A C 1
ATOM 1545 O O . PHE A 1 192 ? 12.383 17.909 -5.826 1.00 70.31 192 PHE A O 1
ATOM 1552 N N . ARG A 1 193 ? 13.793 17.144 -7.392 1.00 73.56 193 ARG A N 1
ATOM 1553 C CA . ARG A 1 193 ? 13.658 15.718 -7.019 1.00 73.56 193 ARG A CA 1
ATOM 1554 C C . ARG A 1 193 ? 14.010 15.440 -5.563 1.00 73.56 193 ARG A C 1
ATOM 1556 O O . ARG A 1 193 ? 13.318 14.655 -4.913 1.00 73.56 193 ARG A O 1
ATOM 1563 N N . ASP A 1 194 ? 15.037 16.101 -5.040 1.00 71.50 194 ASP A N 1
ATOM 1564 C CA . ASP A 1 194 ? 15.432 15.957 -3.637 1.00 71.50 194 ASP A CA 1
ATOM 1565 C C . ASP A 1 194 ? 14.351 16.488 -2.697 1.00 71.50 194 ASP A C 1
ATOM 1567 O O . ASP A 1 194 ? 14.052 15.866 -1.678 1.00 71.50 194 ASP A O 1
ATOM 1571 N N . ILE A 1 195 ? 13.708 17.604 -3.052 1.00 71.31 195 ILE A N 1
ATOM 1572 C CA . ILE A 1 195 ? 12.595 18.164 -2.278 1.00 71.31 195 ILE A CA 1
ATOM 1573 C C . ILE A 1 195 ? 11.441 17.165 -2.261 1.00 71.31 195 ILE A C 1
ATOM 1575 O O . ILE A 1 195 ? 10.951 16.821 -1.189 1.00 71.31 195 ILE A O 1
ATOM 1579 N N . CYS A 1 196 ? 11.065 16.629 -3.421 1.00 71.06 196 CYS A N 1
ATOM 1580 C CA . CYS A 1 196 ? 9.983 15.654 -3.532 1.00 71.06 196 CYS A CA 1
ATOM 1581 C C . CYS A 1 196 ? 10.276 14.340 -2.789 1.00 71.06 196 CYS A C 1
ATOM 1583 O O . CYS A 1 196 ? 9.390 13.773 -2.153 1.00 71.06 196 CYS A O 1
ATOM 1585 N N . SER A 1 197 ? 11.524 13.872 -2.813 1.00 72.31 197 SER A N 1
ATOM 1586 C CA . SER A 1 197 ? 11.943 12.670 -2.081 1.00 72.31 197 SER A CA 1
ATOM 1587 C C . SER A 1 197 ? 11.896 12.892 -0.570 1.00 72.31 197 SER A C 1
ATOM 1589 O O . SER A 1 197 ? 11.287 12.108 0.155 1.00 72.31 197 SER A O 1
ATOM 1591 N N . ASN A 1 198 ? 12.458 14.007 -0.089 1.00 69.50 198 ASN A N 1
ATOM 1592 C CA . ASN A 1 198 ? 12.401 14.387 1.325 1.00 69.50 198 ASN A CA 1
ATOM 1593 C C . ASN A 1 198 ? 10.959 14.510 1.822 1.00 69.50 198 ASN A C 1
ATOM 1595 O O . ASN A 1 198 ? 10.644 14.115 2.943 1.00 69.50 198 ASN A O 1
ATOM 1599 N N . LEU A 1 199 ? 10.074 15.000 0.963 1.00 69.56 199 LEU A N 1
ATOM 1600 C CA . 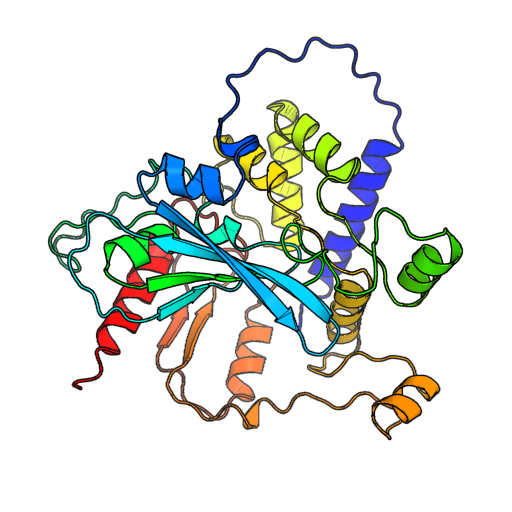LEU A 1 199 ? 8.663 15.162 1.248 1.00 69.56 199 LEU A CA 1
ATOM 1601 C C . LEU A 1 199 ? 7.935 13.822 1.469 1.00 69.56 199 LEU A C 1
ATOM 1603 O O . LEU A 1 199 ? 7.135 13.697 2.397 1.00 69.56 199 LEU A O 1
ATOM 1607 N N . LEU A 1 200 ? 8.269 12.797 0.678 1.00 69.69 200 LEU A N 1
ATOM 1608 C CA . LEU A 1 200 ? 7.819 11.419 0.908 1.00 69.69 200 LEU A CA 1
ATOM 1609 C C . LEU A 1 200 ? 8.403 10.844 2.211 1.00 69.69 200 LEU A C 1
ATOM 1611 O O . LEU A 1 200 ? 7.687 10.226 3.005 1.00 69.69 200 LEU A O 1
ATOM 1615 N N . PHE A 1 201 ? 9.691 11.082 2.470 1.00 74.69 201 PHE A N 1
ATOM 1616 C CA . PHE A 1 201 ? 10.386 10.579 3.659 1.00 74.69 201 PHE A CA 1
ATOM 1617 C C . PHE A 1 201 ? 9.907 11.195 4.973 1.00 74.69 201 PHE A C 1
ATOM 1619 O O . PHE A 1 201 ? 9.971 10.531 6.006 1.00 74.69 201 PHE A O 1
ATOM 1626 N N . LEU A 1 202 ? 9.369 12.414 4.947 1.00 70.75 202 LEU A N 1
ATOM 1627 C CA . LEU A 1 202 ? 8.757 13.055 6.112 1.00 70.75 202 LEU A CA 1
ATOM 1628 C C . LEU A 1 202 ? 7.570 12.252 6.678 1.00 70.75 202 LEU A C 1
ATOM 1630 O O . LEU A 1 202 ? 7.311 12.316 7.882 1.00 70.75 202 LEU A O 1
ATOM 1634 N N . ILE A 1 203 ? 6.883 11.468 5.839 1.00 72.06 203 ILE A N 1
ATOM 1635 C CA . ILE A 1 203 ? 5.789 10.581 6.263 1.00 72.06 203 ILE A CA 1
ATOM 1636 C C . ILE A 1 203 ? 6.298 9.161 6.530 1.00 72.06 203 ILE A C 1
ATOM 1638 O O . ILE A 1 203 ? 5.897 8.533 7.507 1.00 72.06 203 ILE A O 1
ATOM 1642 N N . ALA A 1 204 ? 7.153 8.646 5.646 1.00 80.38 204 ALA A N 1
ATOM 1643 C CA . ALA A 1 204 ? 7.502 7.229 5.611 1.00 80.38 204 ALA A CA 1
ATOM 1644 C C . ALA A 1 204 ? 8.686 6.834 6.510 1.00 80.38 204 ALA A C 1
ATOM 1646 O O . ALA A 1 204 ? 8.765 5.680 6.933 1.00 80.38 204 ALA A O 1
ATOM 1647 N N . GLY A 1 205 ? 9.602 7.769 6.774 1.00 81.94 205 GLY A N 1
ATOM 1648 C CA . GLY A 1 205 ? 10.951 7.518 7.284 1.00 81.94 205 GLY A CA 1
ATOM 1649 C C . GLY A 1 205 ? 12.016 7.672 6.193 1.00 81.94 205 GLY A C 1
ATOM 1650 O O . GLY A 1 205 ? 11.777 7.394 5.022 1.00 81.94 205 GLY A O 1
ATOM 1651 N N . TYR A 1 206 ? 13.207 8.149 6.553 1.00 85.56 206 TYR A N 1
ATOM 1652 C CA . TYR A 1 206 ? 14.253 8.501 5.582 1.00 85.56 206 TYR A CA 1
ATOM 1653 C C . TYR A 1 206 ? 14.992 7.278 5.016 1.00 85.56 206 TYR A C 1
ATOM 1655 O O . TYR A 1 206 ? 15.678 6.586 5.773 1.00 85.56 206 TYR A O 1
ATOM 1663 N N . ASP A 1 207 ? 14.919 7.059 3.694 1.00 87.56 207 ASP A N 1
ATOM 1664 C CA . ASP A 1 207 ? 15.697 6.024 2.989 1.00 87.56 207 ASP A CA 1
ATOM 1665 C C . ASP A 1 207 ? 15.930 6.314 1.485 1.00 87.56 207 ASP A C 1
ATOM 1667 O O . ASP A 1 207 ? 15.324 5.716 0.594 1.00 87.56 207 ASP A O 1
ATOM 1671 N N . HIS A 1 208 ? 16.882 7.196 1.164 1.00 86.19 208 HIS A N 1
ATOM 1672 C CA . HIS A 1 208 ? 17.308 7.390 -0.235 1.00 86.19 208 HIS A CA 1
ATOM 1673 C C . HIS A 1 208 ? 17.983 6.147 -0.846 1.00 86.19 208 HIS A C 1
ATOM 1675 O O . HIS A 1 208 ? 18.066 6.021 -2.069 1.00 86.19 208 HIS A O 1
ATOM 1681 N N . LEU A 1 209 ? 18.488 5.210 -0.030 1.00 89.19 209 LEU A N 1
ATOM 1682 C CA . LEU A 1 209 ? 19.184 4.036 -0.560 1.00 89.19 209 LEU A CA 1
ATOM 1683 C C . LEU A 1 209 ? 18.214 3.084 -1.246 1.00 89.19 209 LEU A C 1
ATOM 1685 O O . LEU A 1 209 ? 18.617 2.439 -2.215 1.00 89.19 209 LEU A O 1
ATOM 1689 N N . GLN A 1 210 ? 16.960 3.029 -0.800 1.00 92.19 210 GLN A N 1
ATOM 1690 C CA . GLN A 1 210 ? 15.928 2.188 -1.397 1.00 92.19 210 GLN A CA 1
ATOM 1691 C C . GLN A 1 210 ? 15.045 2.919 -2.413 1.00 92.19 210 GLN A C 1
ATOM 1693 O O . GLN A 1 210 ? 14.554 2.264 -3.331 1.00 92.19 210 GLN A O 1
ATOM 1698 N N . LEU A 1 211 ? 14.942 4.250 -2.387 1.00 89.69 211 LEU A N 1
ATOM 1699 C CA . LEU A 1 211 ? 14.200 4.982 -3.418 1.00 89.69 211 LEU A CA 1
ATOM 1700 C C . LEU A 1 211 ? 14.933 4.979 -4.778 1.00 89.69 211 LEU A C 1
ATOM 1702 O O . LEU A 1 211 ? 16.151 5.167 -4.874 1.00 89.69 211 LEU A O 1
ATOM 1706 N N . ASN A 1 212 ? 14.188 4.752 -5.865 1.00 89.25 212 ASN A N 1
ATOM 1707 C CA . ASN A 1 212 ? 14.677 4.985 -7.225 1.00 89.25 212 ASN A CA 1
ATOM 1708 C C . ASN A 1 212 ? 14.311 6.403 -7.679 1.00 89.25 212 ASN A C 1
ATOM 1710 O O . ASN A 1 212 ? 13.252 6.618 -8.266 1.00 89.25 212 ASN A O 1
ATOM 1714 N N . GLU A 1 213 ? 15.205 7.357 -7.437 1.00 84.31 213 GLU A N 1
ATOM 1715 C CA . GLU A 1 213 ? 14.986 8.781 -7.732 1.00 84.31 213 GLU A CA 1
ATOM 1716 C C . GLU A 1 213 ? 14.755 9.068 -9.221 1.00 84.31 213 GLU A C 1
ATOM 1718 O O . GLU A 1 213 ? 13.989 9.963 -9.568 1.00 84.31 213 GLU A O 1
ATOM 1723 N N . THR A 1 214 ? 15.343 8.274 -10.125 1.00 84.88 214 THR A N 1
ATOM 1724 C CA . THR A 1 214 ? 15.095 8.427 -11.573 1.00 84.88 214 THR A CA 1
ATOM 1725 C C . THR A 1 214 ? 13.654 8.105 -11.963 1.00 84.88 214 THR A C 1
ATOM 1727 O O . THR A 1 214 ? 13.183 8.572 -12.993 1.00 84.88 214 THR A O 1
ATOM 1730 N N . ARG A 1 215 ? 12.945 7.344 -11.121 1.00 87.88 215 ARG A N 1
ATOM 1731 C CA . ARG A 1 215 ? 11.550 6.941 -11.312 1.00 87.88 215 ARG A CA 1
ATOM 1732 C C . ARG A 1 215 ? 10.570 7.719 -10.431 1.00 87.88 215 ARG A C 1
ATOM 1734 O O . ARG A 1 215 ? 9.364 7.515 -10.527 1.00 87.88 215 ARG A O 1
ATOM 1741 N N . LEU A 1 216 ? 11.062 8.650 -9.617 1.00 85.56 216 LEU A N 1
ATOM 1742 C CA . LEU A 1 216 ? 10.226 9.504 -8.778 1.00 85.56 216 LEU A CA 1
ATOM 1743 C C . LEU A 1 216 ? 9.079 10.204 -9.539 1.00 85.56 216 LEU A C 1
ATOM 1745 O O . LEU A 1 216 ? 7.970 10.214 -9.002 1.00 85.56 216 LEU A O 1
ATOM 1749 N N . PRO A 1 217 ? 9.267 10.698 -10.784 1.00 83.75 217 PRO A N 1
ATOM 1750 C CA . PRO A 1 217 ? 8.167 11.268 -11.565 1.00 83.75 217 PRO A CA 1
ATOM 1751 C C . PRO A 1 217 ? 7.005 10.295 -11.786 1.00 83.75 217 PRO A C 1
ATOM 1753 O O . PRO A 1 217 ? 5.847 10.693 -11.700 1.00 83.75 217 PRO A O 1
ATOM 1756 N N . VAL A 1 218 ? 7.303 9.008 -11.992 1.00 88.38 218 VAL A N 1
ATOM 1757 C CA . VAL A 1 218 ? 6.284 7.960 -12.130 1.00 88.38 218 VAL A CA 1
ATOM 1758 C C . VAL A 1 218 ? 5.548 7.768 -10.807 1.00 88.38 218 VAL A C 1
ATOM 1760 O O . VAL A 1 218 ? 4.325 7.733 -10.792 1.00 88.38 218 VAL A O 1
ATOM 1763 N N . TYR A 1 219 ? 6.255 7.673 -9.679 1.00 88.50 219 TYR A N 1
ATOM 1764 C CA . TYR A 1 219 ? 5.595 7.469 -8.382 1.00 88.50 219 TYR A CA 1
ATOM 1765 C C . TYR A 1 219 ? 4.632 8.615 -8.050 1.00 88.50 219 TYR A C 1
ATOM 1767 O O . TYR A 1 219 ? 3.512 8.365 -7.616 1.00 88.50 219 TYR A O 1
ATOM 1775 N N . ILE A 1 220 ? 5.025 9.857 -8.332 1.00 84.31 220 ILE A N 1
ATOM 1776 C CA . ILE A 1 220 ? 4.229 11.055 -8.024 1.00 84.31 220 ILE A CA 1
ATOM 1777 C C . ILE A 1 220 ? 3.068 11.257 -9.008 1.00 84.31 220 ILE A C 1
ATOM 1779 O O . ILE A 1 220 ? 2.015 11.762 -8.622 1.00 84.31 220 ILE A O 1
ATOM 1783 N N . ALA A 1 221 ? 3.197 10.796 -10.255 1.00 84.81 221 ALA A N 1
ATOM 1784 C CA . ALA A 1 221 ? 2.072 10.763 -11.192 1.00 84.81 221 ALA A CA 1
ATOM 1785 C C . ALA A 1 221 ? 0.942 9.819 -10.721 1.00 84.81 221 ALA A C 1
ATOM 1787 O O . ALA A 1 221 ? -0.227 10.023 -11.053 1.00 84.81 221 ALA A O 1
ATOM 1788 N N . HIS A 1 222 ? 1.277 8.803 -9.915 1.00 88.12 222 HIS A N 1
ATOM 1789 C CA . HIS A 1 222 ? 0.345 7.770 -9.443 1.00 88.12 222 HIS A CA 1
ATOM 1790 C C . HIS A 1 222 ? -0.056 7.895 -7.966 1.00 88.12 222 HIS A C 1
ATOM 1792 O O . HIS A 1 222 ? -1.078 7.330 -7.563 1.00 88.12 222 HIS A O 1
ATOM 1798 N N . ALA A 1 223 ? 0.703 8.648 -7.166 1.00 83.69 223 ALA A N 1
ATOM 1799 C CA . ALA A 1 223 ? 0.458 8.884 -5.748 1.00 83.69 223 ALA A CA 1
ATOM 1800 C C . ALA A 1 223 ? 0.647 10.374 -5.382 1.00 83.69 223 ALA A C 1
ATOM 1802 O O . ALA A 1 223 ? 1.647 10.976 -5.762 1.00 83.69 223 ALA A O 1
ATOM 1803 N N . PRO A 1 224 ? -0.259 10.977 -4.589 1.00 84.06 224 PRO A N 1
ATOM 1804 C CA . PRO A 1 224 ? -1.420 10.357 -3.962 1.00 84.06 224 PRO A CA 1
ATOM 1805 C C . PRO A 1 224 ? -2.562 10.113 -4.957 1.00 84.06 224 PRO A C 1
ATOM 1807 O O . PRO A 1 224 ? -2.925 10.971 -5.760 1.00 84.06 224 PRO A O 1
ATOM 1810 N N . ALA A 1 225 ? -3.188 8.946 -4.838 1.00 86.06 225 ALA A N 1
ATOM 1811 C CA . ALA A 1 225 ? -4.346 8.549 -5.629 1.00 86.06 225 ALA A CA 1
ATOM 1812 C C . ALA A 1 225 ? -5.672 9.076 -5.054 1.00 86.06 225 ALA A C 1
ATOM 1814 O O . ALA A 1 225 ? -6.721 8.826 -5.634 1.00 86.06 225 ALA A O 1
ATOM 1815 N N . GLY A 1 226 ? -5.646 9.781 -3.920 1.00 81.94 226 GLY A N 1
ATOM 1816 C CA . GLY A 1 226 ? -6.806 10.430 -3.304 1.00 81.94 226 GLY A CA 1
ATOM 1817 C C . GLY A 1 226 ? -7.487 9.643 -2.183 1.00 81.94 226 GLY A C 1
ATOM 1818 O O . GLY A 1 226 ? -7.400 8.419 -2.082 1.00 81.94 226 GLY A O 1
ATOM 1819 N N . THR A 1 227 ? -8.140 10.387 -1.288 1.00 84.31 227 THR A N 1
ATOM 1820 C CA . THR A 1 227 ? -8.895 9.885 -0.126 1.00 84.31 227 THR A CA 1
ATOM 1821 C C . THR A 1 227 ? -9.990 10.889 0.259 1.00 84.31 227 THR A C 1
ATOM 1823 O O . THR A 1 227 ? -10.105 11.954 -0.341 1.00 84.31 227 THR A O 1
ATOM 1826 N N . SER A 1 228 ? -10.797 10.590 1.277 1.00 83.94 228 SER A N 1
ATOM 1827 C CA . SER A 1 228 ? -11.670 11.577 1.923 1.00 83.94 228 SER A CA 1
ATOM 1828 C C . SER A 1 228 ? -10.945 12.319 3.057 1.00 83.94 228 SER A C 1
ATOM 1830 O O . SER A 1 228 ? -10.091 11.744 3.741 1.00 83.94 228 SER A O 1
ATOM 1832 N N . ALA A 1 229 ? -11.301 13.580 3.300 1.00 81.44 229 ALA A N 1
ATOM 1833 C CA . ALA A 1 229 ? -10.797 14.370 4.422 1.00 81.44 229 ALA A CA 1
ATOM 1834 C C . ALA A 1 229 ? -11.164 13.717 5.761 1.00 81.44 229 ALA A C 1
ATOM 1836 O O . ALA A 1 229 ? -10.361 13.705 6.691 1.00 81.44 229 ALA A O 1
ATOM 1837 N N . TRP A 1 230 ? -12.339 13.087 5.847 1.00 85.94 230 TRP A N 1
ATOM 1838 C CA . TRP A 1 230 ? -12.727 12.332 7.039 1.00 85.94 230 TRP A CA 1
ATOM 1839 C C . TRP A 1 230 ? -11.858 11.116 7.301 1.00 85.94 230 TRP A C 1
ATOM 1841 O O . TRP A 1 230 ? -11.633 10.791 8.462 1.00 85.94 230 TRP A O 1
ATOM 1851 N N . ASN A 1 231 ? -11.325 10.467 6.265 1.00 87.88 231 ASN A N 1
ATOM 1852 C CA . ASN A 1 231 ? -10.353 9.408 6.486 1.00 87.88 231 ASN A CA 1
ATOM 1853 C C . ASN A 1 231 ? -9.135 9.978 7.229 1.00 87.88 231 ASN A C 1
ATOM 1855 O O . ASN A 1 231 ? -8.762 9.456 8.271 1.00 87.88 231 ASN A O 1
ATOM 1859 N N . LEU A 1 232 ? -8.594 11.122 6.795 1.00 84.50 232 LEU A N 1
ATOM 1860 C CA . LEU A 1 232 ? -7.480 11.766 7.503 1.00 84.50 232 LEU A CA 1
ATOM 1861 C C . LEU A 1 232 ? -7.845 12.203 8.923 1.00 84.50 232 LEU A C 1
ATOM 1863 O O . LEU A 1 232 ? -7.071 11.960 9.847 1.00 84.50 232 LEU A O 1
ATOM 1867 N N . VAL A 1 233 ? -9.031 12.783 9.123 1.00 85.25 233 VAL A N 1
ATOM 1868 C CA . VAL A 1 233 ? -9.529 13.112 10.468 1.00 85.25 233 VAL A CA 1
ATOM 1869 C C . VAL A 1 233 ? -9.618 11.856 11.338 1.00 85.25 233 VAL A C 1
ATOM 1871 O O . VAL A 1 233 ? -9.289 11.912 12.519 1.00 85.25 233 VAL A O 1
ATOM 1874 N N . HIS A 1 234 ? -9.989 10.698 10.785 1.00 91.44 234 HIS A N 1
ATOM 1875 C CA . HIS A 1 234 ? -10.018 9.443 11.540 1.00 91.44 234 HIS A CA 1
ATOM 1876 C C . HIS A 1 234 ? -8.622 9.029 12.008 1.00 91.44 234 HIS A C 1
ATOM 1878 O O . HIS A 1 234 ? -8.439 8.677 13.175 1.00 91.44 234 HIS A O 1
ATOM 1884 N N . PHE A 1 235 ? -7.625 9.115 11.123 1.00 87.56 235 PHE A N 1
ATOM 1885 C CA . PHE A 1 235 ? -6.231 8.868 11.495 1.00 87.56 235 PHE A CA 1
ATOM 1886 C C . PHE A 1 235 ? -5.789 9.834 12.608 1.00 87.56 235 PHE A C 1
ATOM 1888 O O . PHE A 1 235 ? -5.242 9.382 13.615 1.00 87.56 235 PHE A O 1
ATOM 1895 N N . MET A 1 236 ? -6.125 11.129 12.508 1.00 85.25 236 MET A N 1
ATOM 1896 C CA . MET A 1 236 ? -5.855 12.118 13.566 1.00 85.25 236 MET A CA 1
ATOM 1897 C C . MET A 1 236 ? -6.532 11.756 14.893 1.00 85.25 236 MET A C 1
ATOM 1899 O O . MET A 1 236 ? -5.904 11.823 15.948 1.00 85.25 236 MET A O 1
ATOM 1903 N N . GLN A 1 237 ? -7.796 11.330 14.864 1.00 89.69 237 GLN A N 1
ATOM 1904 C CA . GLN A 1 237 ? -8.509 10.886 16.061 1.00 89.69 237 GLN A CA 1
ATOM 1905 C C . GLN A 1 237 ? -7.806 9.698 16.719 1.00 89.69 237 GLN A C 1
ATOM 1907 O O . GLN A 1 237 ? -7.717 9.656 17.944 1.00 89.69 237 GLN A O 1
ATOM 1912 N N . GLY A 1 238 ? -7.277 8.752 15.938 1.00 88.94 238 GLY A N 1
ATOM 1913 C CA . GLY A 1 238 ? -6.489 7.629 16.452 1.00 88.94 238 GLY A CA 1
ATOM 1914 C C . GLY A 1 238 ? -5.204 8.080 17.153 1.00 88.94 238 GLY A C 1
ATOM 1915 O O . GLY A 1 238 ? -4.905 7.592 18.244 1.00 88.94 238 GLY A O 1
ATOM 1916 N N . ILE A 1 239 ? -4.497 9.056 16.574 1.00 83.56 239 ILE A N 1
ATOM 1917 C CA . ILE A 1 239 ? -3.277 9.654 17.145 1.00 83.56 239 ILE A CA 1
ATOM 1918 C C . ILE A 1 239 ? -3.586 10.353 18.470 1.00 83.56 239 ILE A C 1
ATOM 1920 O O . ILE A 1 239 ? -2.950 10.082 19.487 1.00 83.56 239 ILE A O 1
ATOM 1924 N N . VAL A 1 240 ? -4.591 11.233 18.474 1.00 85.81 240 VAL A N 1
ATOM 1925 C CA . VAL A 1 240 ? -4.951 12.042 19.647 1.00 85.81 240 VAL A CA 1
ATOM 1926 C C . VAL A 1 240 ? -5.532 11.173 20.760 1.00 85.81 240 VAL A C 1
ATOM 1928 O O . VAL A 1 240 ? -5.156 11.312 21.921 1.00 85.81 240 VAL A O 1
ATOM 1931 N N . SER A 1 241 ? -6.448 10.263 20.422 1.00 90.44 241 SER A N 1
ATOM 1932 C CA . SER A 1 241 ? -7.125 9.423 21.415 1.00 90.44 241 SER A CA 1
ATOM 1933 C C . SER A 1 241 ? -6.273 8.265 21.920 1.00 90.44 241 SER A C 1
ATOM 1935 O O . SER A 1 241 ? -6.622 7.688 22.952 1.00 90.44 241 SER A O 1
ATOM 1937 N N . LYS A 1 242 ? -5.197 7.912 21.201 1.00 89.31 242 LYS A N 1
ATOM 1938 C CA . LYS A 1 242 ? -4.362 6.739 21.477 1.00 89.31 242 LYS A CA 1
ATOM 1939 C C . LYS A 1 242 ? -5.159 5.424 21.489 1.00 89.31 242 LYS A C 1
ATOM 1941 O O . LYS A 1 242 ? -4.880 4.510 22.260 1.00 89.31 242 LYS A O 1
ATOM 1946 N N . LYS A 1 243 ? -6.205 5.338 20.659 1.00 91.25 243 LYS A N 1
ATOM 1947 C CA . LYS A 1 243 ? -7.134 4.199 20.604 1.00 91.25 243 LYS A CA 1
ATOM 1948 C C . LYS A 1 243 ? -7.358 3.728 19.178 1.00 91.25 243 LYS A C 1
ATOM 1950 O O . LYS A 1 243 ? -7.524 4.528 18.261 1.00 91.25 243 LYS A O 1
ATOM 1955 N N . PHE A 1 244 ? -7.478 2.413 19.018 1.00 94.38 244 PHE A N 1
ATOM 1956 C CA . PHE A 1 244 ? -7.968 1.808 17.786 1.00 94.38 244 PHE A CA 1
ATOM 1957 C C . PHE A 1 244 ? -9.496 1.646 17.855 1.00 94.38 244 PHE A C 1
ATOM 1959 O O . PHE A 1 244 ? -10.020 0.724 18.482 1.00 94.38 244 PHE A O 1
ATOM 1966 N N . GLN A 1 245 ? -10.225 2.596 17.266 1.00 96.19 245 GLN A N 1
ATOM 1967 C CA . GLN A 1 245 ? -11.678 2.734 17.420 1.00 96.19 245 GLN A CA 1
ATOM 1968 C C . GLN A 1 245 ? -12.361 3.255 16.152 1.00 96.19 245 GLN A C 1
ATOM 1970 O O . GLN A 1 245 ? -11.701 3.738 15.229 1.00 96.19 245 GLN A O 1
ATOM 1975 N N . LYS A 1 246 ? -13.695 3.155 16.100 1.00 97.25 246 LYS A N 1
ATOM 1976 C CA . LYS A 1 246 ? -14.492 3.748 15.012 1.00 97.25 246 LYS A CA 1
ATOM 1977 C C . LYS A 1 246 ? -14.352 5.277 14.985 1.00 97.25 246 LYS A C 1
ATOM 1979 O O . LYS A 1 246 ? -13.933 5.877 15.971 1.00 97.25 246 LYS A O 1
ATOM 1984 N N . PHE A 1 247 ? -14.731 5.895 13.866 1.00 95.06 247 PHE A N 1
ATOM 1985 C CA . PHE A 1 247 ? -14.704 7.351 13.706 1.00 95.06 247 PHE A CA 1
ATOM 1986 C C . PHE A 1 247 ? -15.542 8.043 14.787 1.00 95.06 247 PHE A C 1
ATOM 1988 O O . PHE A 1 247 ? -16.677 7.624 15.040 1.00 95.06 247 PHE A O 1
ATOM 1995 N N . ASP A 1 248 ? -15.000 9.094 15.396 1.00 95.19 248 ASP A N 1
ATOM 1996 C CA . ASP A 1 248 ? -15.686 9.929 16.377 1.00 95.19 248 ASP A CA 1
ATOM 1997 C C . ASP A 1 248 ? -16.431 11.074 15.676 1.00 95.19 248 ASP A C 1
ATOM 1999 O O . ASP A 1 248 ? -15.829 12.018 15.173 1.00 95.19 248 ASP A O 1
ATOM 2003 N N . TYR A 1 249 ? -17.759 11.001 15.645 1.00 92.06 249 TYR A N 1
ATOM 2004 C CA . TYR A 1 249 ? -18.618 12.033 15.061 1.00 92.06 249 TYR A CA 1
ATOM 2005 C C . TYR A 1 249 ? -18.959 13.164 16.057 1.00 92.06 249 TYR A C 1
ATOM 2007 O O . TYR A 1 249 ? -19.749 14.055 15.738 1.00 92.06 249 TYR A O 1
ATOM 2015 N N . GLY A 1 250 ? -18.439 13.109 17.287 1.00 91.56 250 GLY A N 1
ATOM 2016 C CA . GLY A 1 250 ? -18.879 13.926 18.414 1.00 91.56 250 GLY A CA 1
ATOM 2017 C C . GLY A 1 250 ? -20.079 13.321 19.154 1.00 91.56 250 GLY A C 1
ATOM 2018 O O . GLY A 1 250 ? -20.822 12.486 18.636 1.00 91.56 250 GLY A O 1
ATOM 2019 N N . GLY A 1 251 ? -20.296 13.752 20.402 1.00 93.38 251 GLY A N 1
ATOM 2020 C CA . GLY A 1 251 ? -21.177 13.058 21.355 1.00 93.38 251 GLY A CA 1
ATOM 2021 C C . GLY A 1 251 ? -22.630 12.839 20.908 1.00 93.38 251 GLY A C 1
ATOM 2022 O O . GLY A 1 251 ? -23.217 11.803 21.228 1.00 93.38 251 GLY A O 1
ATOM 2023 N N . ILE A 1 252 ? -23.209 13.789 20.167 1.00 94.94 252 ILE A N 1
ATOM 2024 C CA . ILE A 1 252 ? -24.587 13.693 19.657 1.00 94.94 252 ILE A CA 1
ATOM 2025 C C . ILE A 1 252 ? -24.654 12.712 18.480 1.00 94.94 252 ILE A C 1
ATOM 2027 O O . ILE A 1 252 ? -25.410 11.741 18.537 1.00 94.94 252 ILE A O 1
ATOM 2031 N N . LYS A 1 253 ? -23.835 12.917 17.438 1.00 93.00 253 LYS A N 1
ATOM 2032 C CA . LYS A 1 253 ? -23.824 12.055 16.245 1.00 93.00 253 LYS A CA 1
ATOM 2033 C C . LYS A 1 253 ? -23.373 10.623 16.579 1.00 93.00 253 LYS A C 1
ATOM 2035 O O . LYS A 1 253 ? -23.948 9.677 16.049 1.00 93.00 253 LYS A O 1
ATOM 2040 N N . ASN A 1 254 ? -22.445 10.433 17.522 1.00 96.56 254 ASN A N 1
ATOM 2041 C CA . ASN A 1 254 ? -22.076 9.102 18.021 1.00 96.56 254 ASN A CA 1
ATOM 2042 C C . ASN A 1 254 ? -23.259 8.383 18.666 1.00 96.56 254 ASN A C 1
ATOM 2044 O O . ASN A 1 254 ? -23.455 7.197 18.417 1.00 96.56 254 ASN A O 1
ATOM 2048 N N . ARG A 1 255 ? -24.083 9.079 19.461 1.00 96.69 255 ARG A N 1
ATOM 2049 C CA . ARG A 1 255 ? -25.258 8.456 20.083 1.00 96.69 255 ARG A CA 1
ATOM 2050 C C . ARG A 1 255 ? -26.267 8.014 19.028 1.00 96.69 255 ARG A C 1
ATOM 2052 O O . ARG A 1 255 ? -26.807 6.922 19.147 1.00 96.69 255 ARG A O 1
ATOM 2059 N N . LEU A 1 256 ? -26.477 8.829 17.997 1.00 96.00 256 LEU A N 1
ATOM 2060 C CA . LEU A 1 256 ? -27.356 8.482 16.879 1.00 96.00 256 LEU A CA 1
ATOM 2061 C C . LEU A 1 256 ? -26.816 7.296 16.065 1.00 96.00 256 LEU A C 1
ATOM 2063 O O . LEU A 1 256 ? -27.586 6.426 15.676 1.00 96.00 256 LEU A O 1
ATOM 2067 N N . LYS A 1 257 ? -25.500 7.237 15.828 1.00 94.44 257 LYS A N 1
ATOM 2068 C CA . LYS A 1 257 ? -24.881 6.233 14.947 1.00 94.44 257 LYS A CA 1
ATOM 2069 C C . LYS A 1 257 ? -24.488 4.927 15.644 1.00 94.44 257 LYS A C 1
ATOM 2071 O O . LYS A 1 257 ? -24.542 3.864 15.034 1.00 94.44 257 LYS A O 1
ATOM 2076 N N . TYR A 1 258 ? -24.056 4.999 16.898 1.00 96.94 258 TYR A N 1
ATOM 2077 C CA . TYR A 1 258 ? -23.501 3.876 17.662 1.00 96.94 258 TYR A CA 1
ATOM 2078 C C . TYR A 1 258 ? -24.296 3.540 18.927 1.00 96.94 258 TYR A C 1
ATOM 2080 O O . TYR A 1 258 ? -24.012 2.530 19.564 1.00 96.94 258 TYR A O 1
ATOM 2088 N N . GLY A 1 259 ? -25.244 4.388 19.337 1.00 97.38 259 GLY A N 1
ATOM 2089 C CA . GLY A 1 259 ? -25.956 4.261 20.614 1.00 97.38 259 GLY A CA 1
ATOM 2090 C C . GLY A 1 259 ? -25.176 4.781 21.831 1.00 97.38 259 GLY A C 1
ATOM 2091 O O . GLY A 1 259 ? -25.747 4.945 22.908 1.00 97.38 259 GLY A O 1
ATOM 2092 N N . THR A 1 260 ? -23.889 5.104 21.683 1.00 96.94 260 THR A N 1
ATOM 2093 C CA . THR A 1 260 ? -22.992 5.556 22.761 1.00 96.94 260 THR A CA 1
ATOM 2094 C C . THR A 1 260 ? -22.474 6.971 22.505 1.00 96.94 260 THR A C 1
ATOM 2096 O O . THR A 1 260 ? -22.383 7.405 21.365 1.00 96.94 260 THR A O 1
ATOM 2099 N N . LYS A 1 261 ? -22.119 7.729 23.556 1.00 96.94 261 LYS A N 1
ATOM 2100 C CA . LYS A 1 261 ? -21.536 9.082 23.383 1.00 96.94 261 LYS A CA 1
ATOM 2101 C C . LYS A 1 261 ? -20.117 9.044 22.797 1.00 96.94 261 LYS A C 1
ATOM 2103 O O . LYS A 1 261 ? -19.719 9.981 22.116 1.00 96.94 261 LYS A O 1
ATOM 2108 N N . THR A 1 262 ? -19.364 7.983 23.062 1.00 96.31 262 THR A N 1
ATOM 2109 C CA . THR A 1 262 ? -18.012 7.759 22.532 1.00 96.31 262 THR A CA 1
ATOM 2110 C C . THR A 1 262 ? -18.041 6.679 21.453 1.00 96.31 262 THR A C 1
ATOM 2112 O O . THR A 1 262 ? -18.893 5.785 21.533 1.00 96.31 262 THR A O 1
ATOM 2115 N N . PRO A 1 263 ? -17.132 6.714 20.464 1.00 97.38 263 PRO A N 1
ATOM 2116 C CA . PRO A 1 263 ? -17.047 5.658 19.465 1.00 97.38 263 PRO A CA 1
ATOM 2117 C C . PRO A 1 263 ? -16.608 4.332 20.112 1.00 97.38 263 PRO A C 1
ATOM 2119 O O . PRO A 1 263 ? -15.791 4.332 21.036 1.00 97.38 263 PRO A O 1
ATOM 2122 N N . PRO A 1 264 ? -17.135 3.184 19.657 1.00 97.38 264 PRO A N 1
ATOM 2123 C CA . PRO A 1 264 ? -16.700 1.885 20.153 1.00 97.38 264 PRO A CA 1
ATOM 2124 C C . PRO A 1 264 ? -15.310 1.516 19.610 1.00 97.38 26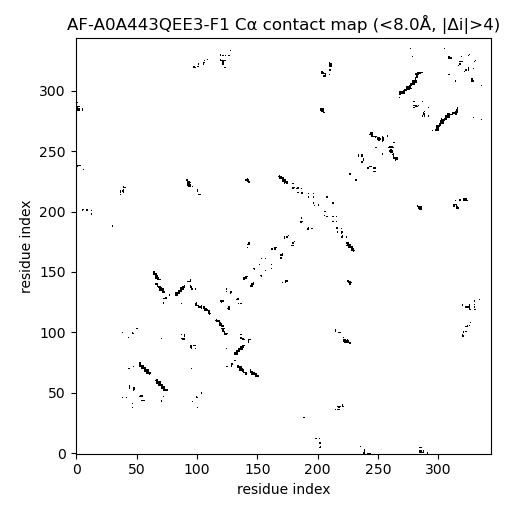4 PRO A C 1
ATOM 2126 O O . PRO A 1 264 ? -15.000 1.757 18.438 1.00 97.38 264 PRO A O 1
ATOM 2129 N N . SER A 1 265 ? -14.495 0.875 20.449 1.00 96.88 265 SER A N 1
ATOM 2130 C CA . SER A 1 265 ? -13.178 0.354 20.065 1.00 96.88 265 SER A CA 1
ATOM 2131 C C . SER A 1 265 ? -13.276 -0.897 19.194 1.00 96.88 265 SER A C 1
ATOM 2133 O O . SER A 1 265 ? -14.178 -1.724 19.358 1.00 96.88 265 SER A O 1
ATOM 2135 N N . TYR A 1 266 ? -12.306 -1.074 18.298 1.00 95.69 266 TYR A N 1
ATOM 2136 C CA . TYR A 1 266 ? -12.128 -2.332 17.585 1.00 95.69 266 TYR A CA 1
ATOM 2137 C C . TYR A 1 266 ? -11.438 -3.339 18.501 1.00 95.69 266 TYR A C 1
ATOM 2139 O O . TYR A 1 266 ? -10.350 -3.098 19.017 1.00 95.69 266 TYR A O 1
ATOM 2147 N N . ASN A 1 267 ? -12.083 -4.483 18.713 1.00 94.25 267 ASN A N 1
ATOM 2148 C CA . ASN A 1 267 ? -11.551 -5.516 19.587 1.00 94.25 267 ASN A CA 1
ATOM 2149 C C . ASN A 1 267 ? -10.613 -6.453 18.808 1.00 94.25 267 ASN A C 1
ATOM 2151 O O . ASN A 1 267 ? -11.070 -7.432 18.216 1.00 94.25 267 ASN A O 1
ATOM 2155 N N . LEU A 1 268 ? -9.312 -6.157 18.844 1.00 92.44 268 LEU A N 1
ATOM 2156 C CA . LEU A 1 268 ? -8.262 -6.943 18.182 1.00 92.44 268 LEU A CA 1
ATOM 2157 C C . LEU A 1 268 ? -8.109 -8.361 18.748 1.00 92.44 268 LEU A C 1
ATOM 2159 O O . LEU A 1 268 ? -7.668 -9.255 18.032 1.00 92.44 268 LEU A O 1
ATOM 2163 N N . THR A 1 269 ? -8.578 -8.619 19.974 1.00 91.50 269 THR A N 1
ATOM 2164 C CA . THR A 1 269 ? -8.561 -9.975 20.550 1.00 91.50 269 THR A CA 1
ATOM 2165 C C . THR A 1 269 ? -9.477 -10.953 19.811 1.00 91.50 269 THR A C 1
ATOM 2167 O O . THR A 1 269 ? -9.376 -12.159 20.020 1.00 91.50 269 THR A O 1
ATOM 2170 N N . LYS A 1 270 ? -10.374 -10.449 18.950 1.00 92.62 270 LYS A N 1
ATOM 2171 C CA . LYS A 1 270 ? -11.212 -11.268 18.062 1.00 92.62 270 LYS A CA 1
ATOM 2172 C C . LYS A 1 270 ? -10.463 -11.787 16.833 1.00 92.62 270 LYS A C 1
ATOM 2174 O O . LYS A 1 270 ? -11.030 -12.568 16.081 1.00 92.62 270 LYS A O 1
ATOM 2179 N N . ILE A 1 271 ? -9.228 -11.343 16.606 1.00 90.94 271 ILE A N 1
ATOM 2180 C CA . ILE A 1 271 ? -8.356 -11.887 15.568 1.00 90.94 271 ILE A CA 1
ATOM 2181 C C . ILE A 1 271 ? -7.665 -13.121 16.165 1.00 90.94 271 ILE A C 1
ATOM 2183 O O . ILE A 1 271 ? -6.688 -13.006 16.905 1.00 90.94 271 ILE A O 1
ATOM 2187 N N . ASP A 1 272 ? -8.216 -14.300 15.881 1.00 85.25 272 ASP A N 1
ATOM 2188 C CA . ASP A 1 272 ? -7.829 -15.588 16.479 1.00 85.25 272 ASP A CA 1
ATOM 2189 C C . ASP A 1 272 ? -7.232 -16.590 15.472 1.00 85.25 272 ASP A C 1
ATOM 2191 O O . ASP A 1 272 ? -6.935 -17.737 15.808 1.00 85.25 272 ASP A O 1
ATOM 2195 N N . THR A 1 273 ? -6.994 -16.159 14.232 1.00 84.88 273 THR A N 1
ATOM 2196 C CA . THR A 1 273 ? -6.332 -16.983 13.218 1.00 84.88 273 THR A CA 1
ATOM 2197 C C . THR A 1 273 ? -4.819 -17.043 13.436 1.00 84.88 273 THR A C 1
ATOM 2199 O O . THR A 1 273 ? -4.167 -16.043 13.730 1.00 84.88 273 THR A O 1
ATOM 2202 N N . ARG A 1 274 ? -4.237 -18.227 13.216 1.00 82.56 274 ARG A N 1
ATOM 2203 C CA . ARG A 1 274 ? -2.779 -18.452 13.225 1.00 82.56 274 ARG A CA 1
ATOM 2204 C C . ARG A 1 274 ? -2.102 -18.187 11.876 1.00 82.56 274 ARG A C 1
ATOM 2206 O O . ARG A 1 274 ? -0.918 -18.452 11.702 1.00 82.56 274 ARG A O 1
ATOM 2213 N N . TYR A 1 275 ? -2.867 -17.745 10.881 1.00 88.00 275 TYR A N 1
ATOM 2214 C CA . TYR A 1 275 ? -2.415 -17.586 9.497 1.00 88.00 275 TYR A CA 1
ATOM 2215 C C . TYR A 1 275 ? -2.109 -16.126 9.157 1.00 88.00 275 TYR A C 1
ATOM 2217 O O . TYR A 1 275 ? -2.480 -15.636 8.094 1.00 88.00 275 TYR A O 1
ATOM 2225 N N . ILE A 1 276 ? -1.435 -15.433 10.076 1.00 90.88 276 ILE A N 1
ATOM 2226 C CA . ILE A 1 276 ? -0.987 -14.051 9.893 1.00 90.88 276 ILE A CA 1
ATOM 2227 C C . ILE A 1 276 ? 0.535 -14.051 9.850 1.00 90.88 276 ILE A C 1
ATOM 2229 O O . ILE A 1 276 ? 1.185 -14.544 10.769 1.00 90.88 276 ILE A O 1
ATOM 2233 N N . ALA A 1 277 ? 1.096 -13.500 8.779 1.00 93.62 277 ALA A N 1
ATOM 2234 C CA . ALA A 1 277 ? 2.506 -13.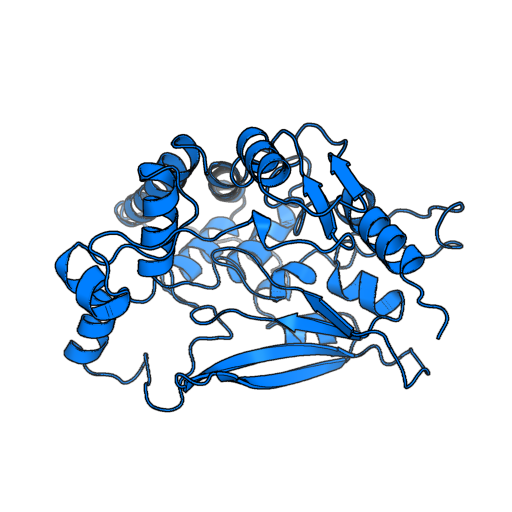156 8.698 1.00 93.62 277 ALA A CA 1
ATOM 2235 C C . ALA A 1 277 ? 2.621 -11.633 8.766 1.00 93.62 277 ALA A C 1
ATOM 2237 O O . ALA A 1 277 ? 2.034 -10.944 7.932 1.00 93.62 277 ALA A O 1
ATOM 2238 N N . ILE A 1 278 ? 3.346 -11.120 9.756 1.00 94.69 278 ILE A N 1
ATOM 2239 C CA . ILE A 1 278 ? 3.608 -9.693 9.914 1.00 94.69 278 ILE A CA 1
ATOM 2240 C C . ILE A 1 278 ? 5.022 -9.375 9.429 1.00 94.69 278 ILE A C 1
ATOM 2242 O O . ILE A 1 278 ? 5.980 -10.085 9.734 1.00 94.69 278 ILE A O 1
ATOM 2246 N N . PHE A 1 279 ? 5.124 -8.312 8.639 1.00 97.25 279 PHE A N 1
ATOM 2247 C CA . PHE A 1 279 ? 6.372 -7.750 8.142 1.00 97.25 279 PHE A CA 1
ATOM 2248 C C . PHE A 1 279 ? 6.478 -6.342 8.712 1.00 97.25 279 PHE A C 1
ATOM 2250 O O . PHE A 1 279 ? 5.523 -5.576 8.607 1.00 97.25 279 PHE A O 1
ATOM 2257 N N . HIS A 1 280 ? 7.599 -6.025 9.350 1.00 97.31 280 HIS A N 1
ATOM 2258 C CA . HIS A 1 280 ? 7.807 -4.723 9.976 1.00 97.31 280 HIS A CA 1
ATOM 2259 C C . HIS A 1 280 ? 9.288 -4.326 9.934 1.00 97.31 280 HIS A C 1
ATOM 2261 O O . HIS A 1 280 ? 10.167 -5.166 9.725 1.00 97.31 280 HIS A O 1
ATOM 2267 N N . SER A 1 281 ? 9.592 -3.050 10.150 1.00 97.25 281 SER A N 1
ATOM 2268 C CA . SER A 1 281 ? 10.961 -2.529 10.107 1.00 97.25 281 SER A CA 1
ATOM 2269 C C . SER A 1 281 ? 11.202 -1.517 11.220 1.00 97.25 281 SER A C 1
ATOM 2271 O O . SER A 1 281 ? 10.280 -1.078 11.897 1.00 97.25 281 SER A O 1
ATOM 2273 N N . GLN A 1 282 ? 12.476 -1.213 11.482 1.00 95.81 282 GLN A N 1
ATOM 2274 C CA . GLN A 1 282 ? 12.849 -0.310 12.575 1.00 95.81 282 GLN A CA 1
ATOM 2275 C C . GLN A 1 282 ? 12.636 1.168 12.223 1.00 95.81 282 GLN A C 1
ATOM 2277 O O . GLN A 1 282 ? 12.389 1.963 13.123 1.00 95.81 282 GLN A O 1
ATOM 2282 N N . ASN A 1 283 ? 12.777 1.527 10.944 1.00 95.50 283 ASN A N 1
ATOM 2283 C CA . ASN A 1 283 ? 12.729 2.905 10.451 1.00 95.50 283 ASN A CA 1
ATOM 2284 C C . ASN A 1 283 ? 11.390 3.247 9.773 1.00 95.50 283 ASN A C 1
ATOM 2286 O O . ASN A 1 283 ? 11.297 4.251 9.075 1.00 95.50 283 ASN A O 1
ATOM 2290 N N . ASP A 1 284 ? 10.359 2.419 9.952 1.00 94.44 284 ASP A N 1
ATOM 2291 C CA . ASP A 1 284 ? 9.006 2.772 9.528 1.00 94.44 284 ASP A CA 1
ATOM 2292 C C . ASP A 1 284 ? 8.442 3.783 10.523 1.00 94.44 284 ASP A C 1
ATOM 2294 O O . ASP A 1 284 ? 8.292 3.481 11.706 1.00 94.44 284 ASP A O 1
ATOM 2298 N N . TRP A 1 285 ? 8.200 5.008 10.064 1.00 91.00 285 TRP A N 1
ATOM 2299 C CA . TRP A 1 285 ? 7.647 6.035 10.938 1.00 91.00 285 TRP A CA 1
ATOM 2300 C C . TRP A 1 285 ? 6.137 5.902 11.059 1.00 91.00 285 TRP A C 1
ATOM 2302 O O . TRP A 1 285 ? 5.612 6.294 12.086 1.00 91.00 285 TRP A O 1
ATOM 2312 N N . LEU A 1 286 ? 5.437 5.328 10.076 1.00 88.44 286 LEU A N 1
ATOM 2313 C CA . LEU A 1 286 ? 3.980 5.223 10.081 1.00 88.44 286 LEU A CA 1
ATOM 2314 C C . LEU A 1 286 ? 3.509 3.958 10.815 1.00 88.44 286 LEU A C 1
ATOM 2316 O O . LEU A 1 286 ? 2.646 4.026 11.683 1.00 88.44 286 LEU A O 1
ATOM 2320 N N . ALA A 1 287 ? 4.088 2.801 10.515 1.00 92.38 287 ALA A N 1
ATOM 2321 C CA . ALA A 1 287 ? 3.892 1.573 11.281 1.00 92.38 287 ALA A CA 1
ATOM 2322 C C . ALA A 1 287 ? 5.056 1.383 12.262 1.00 92.38 287 ALA A C 1
ATOM 2324 O O . ALA A 1 287 ? 5.849 0.447 12.132 1.00 92.38 287 ALA A O 1
ATOM 2325 N N . ASP A 1 288 ? 5.172 2.308 13.218 1.00 91.94 288 ASP A N 1
ATOM 2326 C CA . ASP A 1 288 ? 6.324 2.359 14.111 1.00 91.94 288 ASP A CA 1
ATOM 2327 C C . ASP A 1 288 ? 6.449 1.112 15.014 1.00 91.94 288 ASP A C 1
ATOM 2329 O O . ASP A 1 288 ? 5.471 0.401 15.268 1.00 91.94 288 ASP A O 1
ATOM 2333 N N . PRO A 1 289 ? 7.661 0.788 15.501 1.00 94.50 289 PRO A N 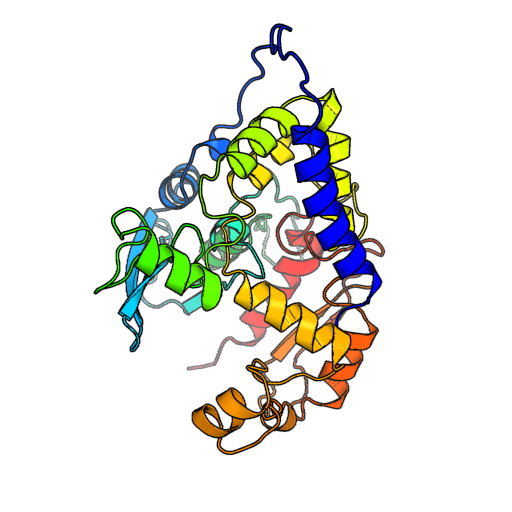1
ATOM 2334 C CA . PRO A 1 289 ? 7.881 -0.426 16.283 1.00 94.50 289 PRO A CA 1
ATOM 2335 C C . PRO A 1 289 ? 7.033 -0.546 17.557 1.00 94.50 289 PRO A C 1
ATOM 2337 O O . PRO A 1 289 ? 6.685 -1.673 17.924 1.00 94.50 289 PRO A O 1
ATOM 2340 N N . ASP A 1 290 ? 6.687 0.569 18.208 1.00 92.88 290 ASP A N 1
ATOM 2341 C CA . ASP A 1 290 ? 5.875 0.563 19.429 1.00 92.88 290 ASP A CA 1
ATOM 2342 C C . ASP A 1 290 ? 4.421 0.212 19.090 1.00 92.88 290 ASP A C 1
ATOM 2344 O O . ASP A 1 290 ? 3.775 -0.577 19.784 1.00 92.88 290 ASP A O 1
ATOM 2348 N N . ASP A 1 291 ? 3.926 0.708 17.959 1.00 91.31 291 ASP A N 1
ATOM 2349 C CA . ASP A 1 291 ? 2.617 0.358 17.413 1.00 91.31 291 ASP A CA 1
ATOM 2350 C C . ASP A 1 291 ? 2.496 -1.096 16.986 1.00 91.31 291 ASP A C 1
ATOM 2352 O O . ASP A 1 291 ? 1.470 -1.749 17.219 1.00 91.31 291 ASP A O 1
ATOM 2356 N N . VAL A 1 292 ? 3.546 -1.618 16.357 1.00 93.88 292 VAL A N 1
ATOM 2357 C CA . VAL A 1 292 ? 3.615 -3.034 16.004 1.00 93.88 292 VAL A CA 1
ATOM 2358 C C . VAL A 1 292 ? 3.624 -3.877 17.280 1.00 93.88 292 VAL A C 1
ATOM 2360 O O . VAL A 1 292 ? 2.946 -4.904 17.332 1.00 93.88 292 VAL A O 1
ATOM 2363 N N . GLN A 1 293 ? 4.318 -3.439 18.335 1.00 93.69 293 GLN A N 1
ATOM 2364 C CA . GLN A 1 293 ? 4.271 -4.120 19.627 1.00 93.69 293 GLN A CA 1
ATOM 2365 C C . GLN A 1 293 ? 2.872 -4.075 20.251 1.00 93.69 293 GLN A C 1
ATOM 2367 O O . GLN A 1 293 ? 2.363 -5.115 20.665 1.00 93.69 293 GLN A O 1
ATOM 2372 N N . PHE A 1 294 ? 2.200 -2.922 20.226 1.00 91.81 294 PHE A N 1
ATOM 2373 C CA . PHE A 1 294 ? 0.807 -2.814 20.662 1.00 91.81 294 PHE A CA 1
ATOM 2374 C C . PHE A 1 294 ? -0.099 -3.805 19.916 1.00 91.81 294 PHE A C 1
ATOM 2376 O O . PHE A 1 294 ? -0.930 -4.469 20.533 1.00 91.81 294 PHE A O 1
ATOM 2383 N N . LEU A 1 295 ? 0.065 -3.956 18.597 1.00 92.81 295 LEU A N 1
ATOM 2384 C CA . LEU A 1 295 ? -0.689 -4.942 17.819 1.00 92.81 295 LEU A CA 1
ATOM 2385 C C . LEU A 1 295 ? -0.421 -6.375 18.306 1.00 92.81 295 LEU A C 1
ATOM 2387 O O . LEU A 1 295 ? -1.375 -7.140 18.477 1.00 92.81 295 LEU A O 1
ATOM 2391 N N . ARG A 1 296 ? 0.847 -6.732 18.551 1.00 91.62 296 ARG A N 1
ATOM 2392 C CA . ARG A 1 296 ? 1.233 -8.061 19.060 1.00 91.62 296 ARG A CA 1
ATOM 2393 C C . ARG A 1 296 ? 0.587 -8.374 20.401 1.00 91.62 296 ARG A C 1
ATOM 2395 O O . ARG A 1 296 ? 0.112 -9.487 20.590 1.00 91.62 296 ARG A O 1
ATOM 2402 N N . ASP A 1 297 ? 0.530 -7.395 21.296 1.00 91.44 297 ASP A N 1
ATOM 2403 C CA . ASP A 1 297 ? -0.020 -7.581 22.640 1.00 91.44 297 ASP A CA 1
ATOM 2404 C C . ASP A 1 297 ? -1.547 -7.777 22.627 1.00 91.44 297 ASP A C 1
ATOM 2406 O O . ASP A 1 297 ? -2.117 -8.353 23.555 1.00 91.44 297 ASP A O 1
ATOM 2410 N N . GLN A 1 298 ? -2.232 -7.284 21.589 1.00 90.50 298 GLN A N 1
ATOM 2411 C CA . GLN A 1 298 ? -3.694 -7.315 21.498 1.00 90.50 298 GLN A CA 1
ATOM 2412 C C . GLN A 1 298 ? -4.242 -8.483 20.667 1.00 90.50 298 GLN A C 1
ATOM 2414 O O . GLN A 1 298 ? -5.361 -8.944 20.916 1.00 90.50 298 GLN A O 1
ATOM 2419 N N . VAL A 1 299 ? -3.506 -8.946 19.655 1.00 90.81 299 VAL A N 1
ATOM 2420 C CA . VAL A 1 299 ? -3.935 -10.063 18.802 1.00 90.81 299 VAL A CA 1
ATOM 2421 C C . VAL A 1 299 ? -3.720 -11.378 19.548 1.00 90.81 299 VAL A C 1
ATOM 2423 O O . VAL A 1 299 ? -2.613 -11.702 19.959 1.00 90.81 299 VAL A O 1
ATOM 2426 N N . LYS A 1 300 ? -4.793 -12.161 19.725 1.00 78.44 300 LYS A N 1
ATOM 2427 C CA . LYS A 1 300 ? -4.724 -13.454 20.429 1.00 78.44 300 LYS A CA 1
ATOM 2428 C C . LYS A 1 300 ? -4.116 -14.571 19.580 1.00 78.44 300 LYS A C 1
ATOM 2430 O O . LYS A 1 300 ? -3.576 -15.524 20.135 1.00 78.44 300 LYS A O 1
ATOM 2435 N N . GLY A 1 301 ? -4.259 -14.496 18.257 1.00 69.25 301 GLY A N 1
ATOM 2436 C CA . GLY A 1 301 ? -3.675 -15.468 17.335 1.00 69.25 301 GLY A CA 1
ATOM 2437 C C . GLY A 1 301 ? -2.144 -15.431 17.350 1.00 69.25 301 GLY A C 1
ATOM 2438 O O . GLY A 1 301 ? -1.541 -14.365 17.409 1.00 69.25 301 GLY A O 1
ATOM 2439 N N . HIS A 1 302 ? -1.500 -16.596 17.256 1.00 81.06 302 HIS A N 1
ATOM 2440 C CA . HIS A 1 302 ? -0.053 -16.655 17.039 1.00 81.06 302 HIS A CA 1
ATOM 2441 C C . HIS A 1 302 ? 0.276 -16.282 15.590 1.00 81.06 302 HIS A C 1
ATOM 2443 O O . HIS A 1 302 ? -0.271 -16.878 14.660 1.00 81.06 302 HIS A O 1
ATOM 2449 N N . PHE A 1 303 ? 1.195 -15.336 15.387 1.00 89.00 303 PHE A N 1
ATOM 2450 C CA . PHE A 1 303 ? 1.719 -15.042 14.055 1.00 89.00 303 PHE A CA 1
ATOM 2451 C C . PHE A 1 303 ? 2.465 -16.263 13.509 1.00 89.00 303 PHE A C 1
ATOM 2453 O O . PHE A 1 303 ? 3.344 -16.818 14.165 1.00 89.00 303 PHE A O 1
ATOM 2460 N N . LEU A 1 304 ? 2.138 -16.668 12.282 1.00 90.88 304 LEU A N 1
ATOM 2461 C CA . LEU A 1 304 ? 2.896 -17.679 11.547 1.00 90.88 304 LEU A CA 1
ATOM 2462 C C . LEU A 1 304 ? 4.343 -17.224 11.331 1.00 90.88 304 LEU A C 1
ATOM 2464 O O . LEU A 1 304 ? 5.276 -18.027 11.340 1.00 90.88 304 LEU A O 1
ATOM 2468 N N . LEU A 1 305 ? 4.502 -15.934 11.059 1.00 93.00 305 LEU A N 1
ATOM 2469 C CA . LEU A 1 305 ? 5.782 -15.292 10.853 1.00 93.00 305 LEU A CA 1
ATOM 2470 C C . LEU A 1 305 ? 5.707 -13.885 11.429 1.00 93.00 305 LEU A C 1
ATOM 2472 O O . LEU A 1 305 ? 4.797 -13.133 11.094 1.00 93.00 305 LEU A O 1
ATOM 2476 N N . ASP A 1 306 ? 6.691 -13.545 12.246 1.00 94.00 306 ASP A N 1
ATOM 2477 C CA . ASP A 1 306 ? 6.968 -12.182 12.672 1.00 94.00 306 ASP A CA 1
ATOM 2478 C C . ASP A 1 306 ? 8.342 -11.804 12.119 1.00 94.00 306 ASP A C 1
ATOM 2480 O O . ASP A 1 306 ? 9.374 -12.283 12.594 1.00 94.00 306 ASP A O 1
ATOM 2484 N N . TYR A 1 307 ? 8.342 -11.083 10.997 1.00 96.69 307 TYR A N 1
ATOM 2485 C CA . TYR A 1 307 ? 9.542 -10.807 10.220 1.00 96.69 307 TYR A CA 1
ATOM 2486 C C . TYR A 1 307 ? 9.928 -9.336 10.301 1.00 96.69 307 TYR A C 1
ATOM 2488 O O . TYR A 1 307 ? 9.318 -8.473 9.666 1.00 96.69 307 TYR A O 1
ATOM 2496 N N . LYS A 1 308 ? 11.019 -9.077 11.023 1.00 97.62 308 LYS A N 1
ATOM 2497 C CA . LYS A 1 308 ? 11.717 -7.797 10.976 1.00 97.62 308 LYS A CA 1
ATOM 2498 C C . LYS A 1 308 ? 12.596 -7.730 9.729 1.00 97.62 308 LYS A C 1
ATOM 2500 O O . LYS A 1 308 ? 13.513 -8.546 9.574 1.00 97.62 308 LYS A O 1
ATOM 2505 N N . VAL A 1 309 ? 12.358 -6.743 8.870 1.00 97.56 309 VAL A N 1
ATOM 2506 C CA . VAL A 1 309 ? 13.226 -6.465 7.722 1.00 97.56 309 VAL A CA 1
ATOM 2507 C C . VAL A 1 309 ? 14.621 -6.103 8.227 1.00 97.56 309 VAL A C 1
ATOM 2509 O O . VAL A 1 309 ? 14.787 -5.262 9.109 1.00 97.56 309 VAL A O 1
ATOM 2512 N N . GLN A 1 310 ? 15.632 -6.780 7.684 1.00 95.19 310 GLN A N 1
ATOM 2513 C CA . GLN A 1 310 ? 17.009 -6.692 8.182 1.00 95.19 310 GLN A CA 1
ATOM 2514 C C . GLN A 1 310 ? 17.730 -5.411 7.751 1.00 95.19 310 GLN A C 1
ATOM 2516 O O . GLN A 1 310 ? 18.750 -5.061 8.337 1.00 95.19 310 GLN A O 1
ATOM 2521 N N . PHE A 1 311 ? 17.226 -4.714 6.729 1.00 96.00 311 PHE A N 1
ATOM 2522 C CA . PHE A 1 311 ? 17.801 -3.451 6.283 1.00 96.00 311 PHE A CA 1
ATOM 2523 C C . PHE A 1 311 ? 17.462 -2.338 7.296 1.00 96.00 311 PHE A C 1
ATOM 2525 O O . PHE A 1 311 ? 16.284 -2.026 7.467 1.00 96.00 311 PHE A O 1
ATOM 2532 N N . PRO A 1 312 ? 18.448 -1.726 7.987 1.00 95.06 312 PRO A N 1
ATOM 2533 C CA . PRO A 1 312 ? 18.163 -0.861 9.137 1.00 95.06 312 PRO A CA 1
ATOM 2534 C C . PRO A 1 312 ? 17.333 0.383 8.815 1.00 95.06 312 PRO A C 1
ATOM 2536 O O . PRO A 1 312 ? 16.566 0.827 9.665 1.00 95.06 312 PRO A O 1
ATOM 2539 N N . LYS A 1 313 ? 17.486 0.936 7.605 1.00 95.69 313 LYS A N 1
ATOM 2540 C CA . LYS A 1 313 ? 16.766 2.135 7.155 1.00 95.69 313 LYS A CA 1
ATOM 2541 C C . LYS A 1 313 ? 15.438 1.837 6.455 1.00 95.69 313 LYS A C 1
ATOM 2543 O O . LYS A 1 313 ? 14.764 2.788 6.093 1.00 95.69 313 LYS A O 1
ATOM 2548 N N . TRP A 1 314 ? 15.026 0.568 6.368 1.00 96.88 314 TRP A N 1
ATOM 2549 C CA . TRP A 1 314 ? 13.796 0.181 5.675 1.00 96.88 314 TRP A CA 1
ATOM 2550 C C . TRP A 1 314 ? 12.592 0.914 6.264 1.00 96.88 314 TRP A C 1
ATOM 2552 O O . TRP A 1 314 ? 12.249 0.716 7.437 1.00 96.88 314 TRP A O 1
ATOM 2562 N N . ASN A 1 315 ? 11.990 1.777 5.463 1.00 94.75 315 ASN A N 1
ATOM 2563 C CA . ASN A 1 315 ? 10.928 2.689 5.848 1.00 94.75 315 ASN A CA 1
ATOM 2564 C C . ASN A 1 315 ? 9.552 2.164 5.399 1.00 94.75 315 ASN A C 1
ATOM 2566 O O . ASN A 1 315 ? 9.414 1.030 4.930 1.00 94.75 315 ASN A O 1
ATOM 2570 N N . HIS A 1 316 ? 8.523 2.999 5.539 1.00 95.00 316 HIS A N 1
ATOM 2571 C CA . HIS A 1 316 ? 7.151 2.638 5.188 1.00 95.00 316 HIS A CA 1
ATOM 2572 C C . HIS A 1 316 ? 6.915 2.349 3.694 1.00 95.00 316 HIS A C 1
ATOM 2574 O O . HIS A 1 316 ? 6.151 1.450 3.340 1.00 95.00 316 HIS A O 1
ATOM 2580 N N . ILE A 1 317 ? 7.538 3.116 2.796 1.00 92.31 317 ILE A N 1
ATOM 2581 C CA . ILE A 1 317 ? 7.306 3.010 1.345 1.00 92.31 317 ILE A CA 1
ATOM 2582 C C . ILE A 1 317 ? 8.202 1.960 0.688 1.00 92.31 317 ILE A C 1
ATOM 2584 O O . ILE A 1 317 ? 7.888 1.480 -0.399 1.00 92.31 317 ILE A O 1
ATOM 2588 N N . ASP A 1 318 ? 9.275 1.524 1.344 1.00 95.56 318 ASP A N 1
ATOM 2589 C CA . ASP A 1 318 ? 10.203 0.553 0.765 1.00 95.56 318 ASP A CA 1
ATOM 2590 C C . ASP A 1 318 ? 9.548 -0.810 0.503 1.00 95.56 318 ASP A C 1
ATOM 2592 O O . ASP A 1 318 ? 9.927 -1.506 -0.439 1.00 95.56 318 ASP A O 1
ATOM 2596 N N . TYR A 1 319 ? 8.498 -1.171 1.252 1.00 95.69 319 TYR A N 1
ATOM 2597 C CA . TYR A 1 319 ? 7.705 -2.384 1.001 1.00 95.69 319 TYR A CA 1
ATOM 2598 C C . TYR A 1 319 ? 7.063 -2.416 -0.392 1.00 95.69 319 TYR A C 1
ATOM 2600 O O . TYR A 1 319 ? 6.774 -3.502 -0.901 1.00 95.69 319 TYR A O 1
ATOM 2608 N N . ILE A 1 320 ? 6.832 -1.255 -1.004 1.00 93.44 320 ILE A N 1
ATOM 2609 C CA . ILE A 1 320 ? 6.208 -1.122 -2.324 1.00 93.44 320 ILE A CA 1
ATOM 2610 C C . ILE A 1 320 ? 7.182 -0.575 -3.369 1.00 93.44 320 ILE A C 1
ATOM 2612 O O . ILE A 1 320 ? 7.200 -1.088 -4.481 1.00 93.44 320 ILE A O 1
ATOM 2616 N N . TRP A 1 321 ? 8.020 0.409 -3.035 1.00 92.38 321 TRP A N 1
ATOM 2617 C CA . TRP A 1 321 ? 8.855 1.142 -4.002 1.00 92.38 321 TRP A CA 1
ATOM 2618 C C . TRP A 1 321 ? 10.363 0.923 -3.830 1.00 92.38 321 TRP A C 1
ATOM 2620 O O . TRP A 1 321 ? 11.156 1.407 -4.643 1.00 92.38 321 TRP A O 1
ATOM 2630 N N . GLY A 1 322 ? 10.777 0.193 -2.790 1.00 93.00 322 GLY A N 1
ATOM 2631 C CA . GLY A 1 322 ? 12.187 -0.031 -2.493 1.00 93.00 322 GLY A CA 1
ATOM 2632 C C . GLY A 1 322 ? 12.862 -0.839 -3.598 1.00 93.00 322 GLY A C 1
ATOM 2633 O O . GLY A 1 322 ? 12.359 -1.895 -3.976 1.00 93.00 322 GLY A O 1
ATOM 2634 N N . LYS A 1 323 ? 14.010 -0.385 -4.115 1.00 90.94 323 LYS A N 1
ATOM 2635 C CA . LYS A 1 323 ? 14.779 -1.034 -5.203 1.00 90.94 323 LYS A CA 1
ATOM 2636 C C . LYS A 1 323 ? 15.088 -2.509 -4.942 1.00 90.94 323 LYS A C 1
ATOM 2638 O O . LYS A 1 323 ? 15.230 -3.277 -5.893 1.00 90.94 323 LYS A O 1
ATOM 2643 N N . GLU A 1 324 ? 15.196 -2.896 -3.673 1.00 91.38 324 GLU A N 1
ATOM 2644 C CA . GLU A 1 324 ? 15.471 -4.264 -3.236 1.00 91.38 324 GLU A CA 1
ATOM 2645 C C . GLU A 1 324 ? 14.291 -4.913 -2.474 1.00 91.38 324 GLU A C 1
ATOM 2647 O O . GLU A 1 324 ? 14.491 -5.876 -1.728 1.00 91.38 324 GLU A O 1
ATOM 2652 N N . ALA A 1 325 ? 13.050 -4.448 -2.664 1.00 93.06 325 ALA A N 1
ATOM 2653 C CA . ALA A 1 325 ? 11.850 -5.021 -2.031 1.00 93.06 325 ALA A CA 1
ATOM 2654 C C . ALA A 1 325 ? 11.676 -6.515 -2.320 1.00 93.06 325 ALA A C 1
ATOM 2656 O O . ALA A 1 325 ? 11.291 -7.285 -1.434 1.00 93.06 325 ALA A O 1
ATOM 2657 N N . ALA A 1 326 ? 12.059 -6.963 -3.518 1.00 90.38 326 ALA A N 1
ATOM 2658 C CA . ALA A 1 326 ? 12.100 -8.378 -3.858 1.00 90.38 326 ALA A CA 1
ATOM 2659 C C . ALA A 1 326 ? 12.978 -9.189 -2.890 1.00 90.38 326 ALA A C 1
ATOM 2661 O O . ALA A 1 326 ? 12.523 -10.191 -2.333 1.00 90.38 326 ALA A O 1
ATOM 2662 N N . LYS A 1 327 ? 14.209 -8.720 -2.666 1.00 89.69 327 LYS A N 1
ATOM 2663 C CA . LYS A 1 327 ? 15.233 -9.353 -1.826 1.00 89.69 327 LYS A CA 1
ATOM 2664 C C . LYS A 1 327 ? 14.823 -9.375 -0.355 1.00 89.69 327 LYS A C 1
ATOM 2666 O O . LYS A 1 327 ? 14.891 -10.418 0.292 1.00 89.69 327 LYS A O 1
ATOM 2671 N N . TYR A 1 328 ? 14.386 -8.233 0.174 1.00 92.94 328 TYR A N 1
ATOM 2672 C CA . TYR A 1 328 ? 14.124 -8.085 1.607 1.00 92.94 328 TYR A CA 1
ATOM 2673 C C . TYR A 1 328 ? 12.728 -8.546 2.038 1.00 92.94 328 TYR A C 1
ATOM 2675 O O . TYR A 1 328 ? 12.566 -8.986 3.174 1.00 92.94 328 TYR A O 1
ATOM 2683 N N . VAL A 1 329 ? 11.725 -8.480 1.158 1.00 95.44 329 VAL A N 1
ATOM 2684 C CA . VAL A 1 329 ? 10.319 -8.708 1.529 1.00 95.44 329 VAL A CA 1
ATOM 2685 C C . VAL A 1 329 ? 9.661 -9.764 0.639 1.00 95.44 329 VAL A C 1
ATOM 2687 O O . VAL A 1 329 ? 9.146 -10.760 1.152 1.00 95.44 329 VAL A O 1
ATOM 2690 N N . TYR A 1 330 ? 9.666 -9.609 -0.688 1.00 94.25 330 TYR A N 1
ATOM 2691 C CA . TYR A 1 330 ? 8.795 -10.430 -1.547 1.00 94.25 330 TYR A CA 1
ATOM 2692 C C . TYR A 1 330 ? 9.211 -11.900 -1.604 1.00 94.25 330 TYR A C 1
ATOM 2694 O O . TYR A 1 330 ? 8.344 -12.774 -1.626 1.00 94.25 330 TYR A O 1
ATOM 2702 N N . ILE A 1 331 ? 10.511 -12.207 -1.543 1.00 91.19 331 ILE A N 1
ATOM 2703 C CA . ILE A 1 331 ? 10.997 -13.590 -1.402 1.00 91.19 331 ILE A CA 1
ATOM 2704 C C . ILE A 1 331 ? 10.416 -14.243 -0.144 1.00 91.19 331 ILE A C 1
ATOM 2706 O O . ILE A 1 331 ? 9.998 -15.403 -0.177 1.00 91.19 331 ILE A O 1
ATOM 2710 N N . MET A 1 332 ? 10.360 -13.506 0.965 1.00 93.00 332 MET A N 1
ATOM 2711 C CA . MET A 1 332 ? 9.813 -14.011 2.220 1.00 93.00 332 MET A CA 1
ATOM 2712 C C . MET A 1 332 ? 8.293 -14.194 2.143 1.00 93.00 332 MET A C 1
ATOM 2714 O O . MET A 1 332 ? 7.798 -15.226 2.597 1.00 93.00 332 MET A O 1
ATOM 2718 N N . ILE A 1 333 ? 7.567 -13.280 1.490 1.00 95.00 333 ILE A N 1
ATOM 2719 C CA . ILE A 1 333 ? 6.131 -13.446 1.198 1.00 95.00 333 ILE A CA 1
ATOM 2720 C C . ILE A 1 333 ? 5.893 -14.724 0.382 1.00 95.00 333 ILE A C 1
ATOM 2722 O O . ILE A 1 333 ? 5.072 -15.558 0.763 1.00 95.00 333 ILE A O 1
ATOM 2726 N N . LEU A 1 334 ? 6.642 -14.926 -0.705 1.00 92.25 334 LEU A N 1
ATOM 2727 C CA . LEU A 1 334 ? 6.517 -16.118 -1.546 1.00 92.25 334 LEU A CA 1
ATOM 2728 C C . LEU A 1 334 ? 6.786 -17.400 -0.747 1.00 92.25 334 LEU A C 1
ATOM 2730 O O . LEU A 1 334 ? 6.004 -18.344 -0.842 1.00 92.25 334 LEU A O 1
ATOM 2734 N N . ARG A 1 335 ? 7.818 -17.420 0.109 1.00 90.62 335 ARG A N 1
ATOM 2735 C CA . ARG A 1 335 ? 8.102 -18.558 1.006 1.00 90.62 335 ARG A CA 1
ATOM 2736 C C . ARG A 1 335 ? 6.951 -18.848 1.969 1.00 90.62 335 ARG A C 1
ATOM 2738 O O . ARG A 1 335 ? 6.632 -20.014 2.195 1.00 90.62 335 ARG A O 1
ATOM 2745 N N . VAL A 1 336 ? 6.333 -17.815 2.544 1.00 91.81 336 VAL A N 1
ATOM 2746 C CA . VAL A 1 336 ? 5.154 -17.970 3.410 1.00 91.81 336 VAL A CA 1
ATOM 2747 C C . VAL A 1 336 ? 4.003 -18.598 2.625 1.00 91.81 336 VAL A C 1
ATOM 2749 O O . VAL A 1 336 ? 3.442 -19.602 3.061 1.00 91.81 336 VAL A O 1
ATOM 2752 N N . LEU A 1 337 ? 3.694 -18.071 1.439 1.00 90.75 337 LEU A N 1
ATOM 2753 C CA . LEU A 1 337 ? 2.613 -18.588 0.598 1.00 90.75 337 LEU A CA 1
ATOM 2754 C C . LEU A 1 337 ? 2.868 -20.029 0.122 1.00 90.75 337 LEU A C 1
ATOM 2756 O O . LEU A 1 337 ? 1.932 -20.826 0.034 1.00 90.75 337 LEU A O 1
ATOM 2760 N N . GLU A 1 338 ? 4.124 -20.408 -0.126 1.00 84.56 338 GLU A N 1
ATOM 2761 C CA . GLU A 1 338 ? 4.478 -21.786 -0.476 1.00 84.56 338 GLU A CA 1
ATOM 2762 C C . GLU A 1 338 ? 4.269 -22.777 0.670 1.00 84.56 338 GLU A C 1
ATOM 2764 O O . GLU A 1 338 ? 3.834 -23.903 0.414 1.00 84.56 338 GLU A O 1
ATOM 2769 N N . LYS A 1 339 ? 4.500 -22.366 1.925 1.00 78.94 339 LYS A N 1
ATOM 2770 C CA . LYS A 1 339 ? 4.162 -23.185 3.103 1.00 78.94 339 LYS A CA 1
ATOM 2771 C C . LYS A 1 339 ? 2.652 -23.412 3.235 1.00 78.94 339 LYS A C 1
ATOM 2773 O O . LYS A 1 339 ? 2.236 -24.427 3.781 1.00 78.94 339 LYS A O 1
ATOM 2778 N N . PHE A 1 340 ? 1.833 -22.522 2.670 1.00 69.44 340 PHE A N 1
ATOM 2779 C CA . PHE A 1 340 ? 0.373 -22.644 2.589 1.00 69.44 340 PHE A CA 1
ATOM 2780 C C . PHE A 1 340 ? -0.133 -23.401 1.358 1.00 69.44 340 PHE A C 1
ATOM 2782 O O . PHE A 1 340 ? -1.300 -23.271 0.957 1.00 69.44 340 PHE A O 1
ATOM 2789 N N . LYS A 1 341 ? 0.699 -24.243 0.736 1.00 61.00 341 LYS A N 1
ATOM 2790 C CA . LYS A 1 341 ? 0.214 -25.305 -0.153 1.00 61.00 341 LYS A CA 1
ATOM 2791 C C . LYS A 1 341 ? -0.627 -26.298 0.669 1.00 61.00 341 LYS A C 1
ATOM 2793 O O . LYS A 1 341 ? -0.136 -27.342 1.062 1.00 61.00 341 LYS A O 1
ATOM 2798 N N . PHE A 1 342 ? -1.891 -25.937 0.940 1.00 46.94 342 PHE A N 1
ATOM 2799 C CA . PHE A 1 342 ? -2.955 -26.855 1.354 1.00 46.94 342 PHE A CA 1
ATOM 2800 C C . PHE A 1 342 ? -2.830 -28.111 0.491 1.00 46.94 342 PHE A C 1
ATOM 2802 O O . PHE A 1 342 ? -2.958 -28.012 -0.734 1.00 46.94 342 PHE A O 1
ATOM 2809 N N . ASN A 1 343 ? -2.520 -29.244 1.122 1.00 41.66 343 ASN A N 1
ATOM 2810 C CA . ASN A 1 343 ? -2.799 -30.532 0.511 1.00 41.66 343 ASN A CA 1
ATOM 2811 C C . ASN A 1 343 ? -4.329 -30.595 0.382 1.00 41.66 343 ASN A C 1
ATOM 2813 O O . ASN A 1 343 ? -4.995 -30.413 1.405 1.00 41.66 343 ASN A O 1
ATOM 2817 N N . PRO A 1 344 ? -4.856 -30.682 -0.851 1.00 41.56 344 PRO A N 1
ATOM 2818 C CA . PRO A 1 344 ? -6.290 -30.648 -1.107 1.00 41.56 344 PRO A CA 1
ATOM 2819 C C . PRO A 1 344 ? -7.041 -31.786 -0.421 1.00 41.56 344 PRO A C 1
ATOM 2821 O O . PRO A 1 344 ? -6.424 -32.855 -0.199 1.00 41.56 344 PRO A O 1
#

Foldseek 3Di:
DFDPQLVVLVVCLVVVLVVVVVPPDPPPDDDPPDDDDVLLPDDPQRLLVVLVWHKDWDWDADPQFWTFIKIWTHDPPDPDPDAAEDEDEDDPLAFLCLLRQEDQPQWDDQPCPADVRDTQGLRLQVNCVVVGHTYMTTGDAFFLRTPDGPPDDCVPDDPVVQVVCVVVFHKDPGQPDPSLVVLLVQCQDPVCLVVLQVSVCSNWFDDPPFAPSNSSSSVSSRGSRIDTRQVVVQVVCCNVVVAQFDRQPAQPVCCVVPVGRGTGGDQQCVQADQLAADEEEPRASGCHPVNVVVSVVRHNHHHPHDHYQPPHRDIRSSCRRTSCVCPRPSSVVVVSVVVVPPPD

Nearest PDB structures (foldseek):
  1k8q-assembly2_B  TM=8.342E-01  e=2.915E-23  Canis lupus familiaris
  6v7n-assembly2_B  TM=7.657E-01  e=8.635E-22  Homo sapiens
  6v7n-assembly1_A  TM=7.513E-01  e=5.009E-22  Homo sapiens
  1hlg-assembly1_B  TM=7.402E-01  e=2.133E-20  Homo sapiens
  7kdv-assembly1_B  TM=5.823E-01  e=1.166E-02  Mus musculus